Protein AF-A0A146MF53-F1 (afdb_monomer_lite)

pLDDT: mean 75.02, std 14.09, range [34.56, 93.81]

InterPro domains:
  IPR012541 DBP10, C-terminal [PF08147] (73-133)
  IPR012541 DBP10, C-terminal [SM01123] (73-133)

Organism: Lygus hesperus (NCBI:txid30085)

Foldseek 3Di:
DDDDDVVVVCVVPVDDPDDDPPPPDDPVNVVVPPDPDPDDPPPDDDPDDPCNPVCLVPDPPNPVVVCVVVDDDPQPPDPVSVVVVQFDWDQDPVVRDTDTPPDPPDVQWDQDPVRDTDGVDPPPCVVVVVCVVVVVVVVVVPPDDDDDDDDPPPPPPPPPPDPVVVVVVVVVVVVPPPDDDPVRVVVVVVVVVVVVVVPDDDPPDPPDDDD

Secondary structure (DSSP, 8-state):
-PPPPHHHHHHHHS------------HHHHHHT-------TTT---SS-TTHHHHHHH-TT-HHHHHHHH----TTSSHHHHHHHH--EEEETTTTEEEESS-GGGTTEEE-TTS-EEESS----HHHHHHHHH-GGGTTT-------------------S-HHHHHHHHHHHHHT--S--HHHHHHHHHHHHHHHHHTSPP----PPPP-

Radius of gyration: 42.38 Å; chains: 1; bounding box: 79×132×97 Å

Structure (mmCIF, N/CA/C/O backbone):
data_AF-A0A146MF53-F1
#
_entry.id   AF-A0A146MF53-F1
#
loop_
_atom_site.group_PDB
_atom_site.id
_atom_site.type_symbol
_atom_site.label_atom_id
_atom_site.label_alt_id
_atom_site.label_comp_id
_atom_site.label_asym_id
_atom_site.label_entity_id
_atom_site.label_seq_id
_atom_site.pdbx_PDB_ins_code
_atom_site.Cartn_x
_atom_site.Cartn_y
_atom_site.Cartn_z
_atom_site.occupancy
_atom_site.B_iso_or_equiv
_atom_site.auth_seq_id
_atom_site.auth_comp_id
_atom_site.auth_asym_id
_atom_site.auth_atom_id
_atom_site.pdbx_PDB_model_num
ATOM 1 N N . MET A 1 1 ? 0.300 55.564 27.004 1.00 48.41 1 MET A N 1
ATOM 2 C CA . MET A 1 1 ? 0.836 54.198 26.830 1.00 48.41 1 MET A CA 1
ATOM 3 C C . MET A 1 1 ? 2.317 54.345 26.559 1.00 48.41 1 MET A C 1
ATOM 5 O O . MET A 1 1 ? 2.671 54.800 25.480 1.00 48.41 1 MET A O 1
ATOM 9 N N . GLU A 1 2 ? 3.162 54.091 27.553 1.00 68.50 2 GLU A N 1
ATOM 10 C CA . GLU A 1 2 ? 4.614 54.153 27.366 1.00 68.50 2 GLU A CA 1
ATOM 11 C C . GLU A 1 2 ? 5.085 52.901 26.619 1.00 68.50 2 GLU A C 1
ATOM 13 O O . GLU A 1 2 ? 4.691 51.783 26.953 1.00 68.50 2 GLU A O 1
ATOM 18 N N . LEU A 1 3 ? 5.871 53.100 25.561 1.00 72.56 3 LEU A N 1
ATOM 19 C CA . LEU A 1 3 ? 6.446 52.030 24.751 1.00 72.56 3 LEU A CA 1
ATOM 20 C C . LEU A 1 3 ? 7.696 51.495 25.460 1.00 72.56 3 LEU A C 1
ATOM 22 O O . LEU A 1 3 ? 8.566 52.268 25.858 1.00 72.56 3 LEU A O 1
ATOM 26 N N . SER A 1 4 ? 7.785 50.175 25.617 1.00 78.50 4 SER A N 1
ATOM 27 C CA . SER A 1 4 ? 8.943 49.503 26.215 1.00 78.50 4 SER A CA 1
ATOM 28 C C . SER A 1 4 ? 10.225 49.795 25.432 1.00 78.50 4 SER A C 1
ATOM 30 O O . SER A 1 4 ? 10.221 49.768 24.198 1.00 78.50 4 SER A O 1
ATOM 32 N N . LYS A 1 5 ? 11.328 50.034 26.148 1.00 85.81 5 LYS A N 1
ATOM 33 C CA . LYS A 1 5 ? 12.638 50.317 25.552 1.00 85.81 5 LYS A CA 1
ATOM 34 C C . LYS A 1 5 ? 13.155 49.089 24.786 1.00 85.81 5 LYS A C 1
ATOM 36 O O . LYS A 1 5 ? 12.881 47.956 25.186 1.00 85.81 5 LYS A O 1
ATOM 41 N N . PRO A 1 6 ? 13.931 49.275 23.703 1.00 77.75 6 PRO A N 1
ATOM 42 C CA . PRO A 1 6 ? 14.424 48.164 22.882 1.00 77.75 6 PRO A CA 1
ATOM 43 C C . PRO A 1 6 ? 15.322 47.188 23.661 1.00 77.75 6 PRO A C 1
ATOM 45 O O . PRO A 1 6 ? 15.360 45.998 23.356 1.00 77.75 6 PRO A O 1
ATOM 48 N N . GLU A 1 7 ? 16.000 47.673 24.699 1.00 81.06 7 GLU A N 1
ATOM 49 C CA . GLU A 1 7 ? 16.854 46.869 25.579 1.00 81.06 7 GLU A CA 1
ATOM 50 C C . GLU A 1 7 ? 16.038 45.898 26.448 1.00 81.06 7 GLU A C 1
ATOM 52 O O . GLU A 1 7 ? 16.409 44.729 26.594 1.00 81.06 7 GLU A O 1
ATOM 57 N N . ASP A 1 8 ? 14.872 46.337 26.933 1.00 80.12 8 ASP A N 1
ATOM 58 C CA . ASP A 1 8 ? 13.951 45.504 27.716 1.00 80.12 8 ASP A CA 1
ATOM 59 C C . ASP A 1 8 ? 13.359 44.379 26.853 1.00 80.12 8 ASP A C 1
ATOM 61 O O . ASP A 1 8 ? 13.213 43.232 27.291 1.00 80.12 8 ASP A O 1
ATOM 65 N N . ILE A 1 9 ? 13.081 44.676 25.581 1.00 79.50 9 ILE A N 1
ATOM 66 C CA . ILE A 1 9 ? 12.604 43.692 24.602 1.00 79.50 9 ILE A CA 1
ATOM 67 C C . ILE A 1 9 ? 13.705 42.657 24.309 1.00 79.50 9 ILE A C 1
ATOM 69 O O . ILE A 1 9 ? 13.443 41.456 24.279 1.00 79.50 9 ILE A O 1
ATOM 73 N N . GLY A 1 10 ? 14.961 43.084 24.149 1.00 80.31 10 GLY A N 1
ATOM 74 C CA . GLY A 1 10 ? 16.081 42.164 23.914 1.00 80.31 10 GLY A CA 1
ATOM 75 C C . GLY A 1 10 ? 16.330 41.205 25.084 1.00 80.31 10 GLY A C 1
ATOM 76 O O . GLY A 1 10 ? 16.552 40.009 24.880 1.00 80.31 10 GLY A O 1
ATOM 77 N N . SER A 1 11 ? 16.236 41.711 26.317 1.00 82.12 11 SER A N 1
ATOM 78 C CA . SER A 1 11 ? 16.419 40.914 27.535 1.00 82.12 11 SER A CA 1
ATOM 79 C C . SER A 1 11 ? 15.313 39.869 27.717 1.00 82.12 11 SER A C 1
ATOM 81 O O . SER A 1 11 ? 15.604 38.691 27.955 1.00 82.12 11 SER A O 1
ATOM 83 N N . THR A 1 12 ? 14.049 40.261 27.523 1.00 81.12 12 THR A N 1
ATOM 84 C CA . THR A 1 12 ? 12.881 39.386 27.735 1.00 81.12 12 THR A CA 1
ATOM 85 C C . THR A 1 12 ? 12.857 38.160 26.819 1.00 81.12 12 THR A C 1
ATOM 87 O O . THR A 1 12 ? 12.489 37.075 27.270 1.00 81.12 12 THR A O 1
ATOM 90 N N . PHE A 1 13 ? 13.312 38.281 25.569 1.00 78.00 13 PHE A N 1
ATOM 91 C CA . PHE A 1 13 ? 13.313 37.172 24.602 1.00 78.00 13 PHE A CA 1
ATOM 92 C C . PHE A 1 13 ? 14.655 36.429 24.470 1.00 78.00 13 PHE A C 1
ATOM 94 O O . PHE A 1 13 ? 14.752 35.470 23.704 1.00 78.00 13 PHE A O 1
ATOM 101 N N . SER A 1 14 ? 15.683 36.808 25.236 1.00 81.69 14 SER A N 1
ATOM 102 C CA . SER A 1 14 ? 17.019 36.188 25.175 1.00 81.69 14 SER A CA 1
ATOM 103 C C . SER A 1 14 ? 17.037 34.709 25.595 1.00 81.69 14 SER A C 1
ATOM 105 O O . SER A 1 14 ? 17.836 33.913 25.095 1.00 81.69 14 SER A O 1
ATOM 107 N N . LYS A 1 15 ? 16.135 34.306 26.498 1.00 79.06 15 LYS A N 1
ATOM 108 C CA . LYS A 1 15 ? 16.090 32.954 27.063 1.00 79.06 15 LYS A CA 1
ATOM 109 C C . LYS A 1 15 ? 14.934 32.154 26.476 1.00 79.06 15 LYS A C 1
ATOM 111 O O . LYS A 1 15 ? 13.826 32.140 27.007 1.00 79.06 15 LYS A O 1
ATOM 116 N N . VAL A 1 16 ? 15.215 31.401 25.417 1.00 75.25 16 VAL A N 1
ATOM 117 C CA . VAL A 1 16 ? 14.263 30.425 24.869 1.00 75.25 16 VAL A CA 1
ATOM 118 C C . VAL A 1 16 ? 14.177 29.229 25.821 1.00 75.25 16 VAL A C 1
ATOM 120 O O . VAL A 1 16 ? 14.975 28.292 25.762 1.00 75.25 16 VAL A O 1
ATOM 123 N N . VAL A 1 17 ? 13.199 29.255 26.729 1.00 75.25 17 VAL A N 1
ATOM 124 C CA . VAL A 1 17 ? 12.866 28.111 27.585 1.00 75.25 17 VAL A CA 1
ATOM 125 C C . VAL A 1 17 ? 12.155 27.072 26.724 1.00 75.25 17 VAL A C 1
ATOM 127 O O . VAL A 1 17 ? 10.929 27.012 26.656 1.00 75.25 17 VAL A O 1
ATOM 130 N N . MET A 1 18 ? 12.927 26.239 26.027 1.00 72.12 18 MET A N 1
ATOM 131 C CA . MET A 1 18 ? 12.364 25.038 25.424 1.00 72.12 18 MET A CA 1
ATOM 132 C C . MET A 1 18 ? 11.815 24.164 26.552 1.00 72.12 18 MET A C 1
ATOM 134 O O . MET A 1 18 ? 12.566 23.713 27.421 1.00 72.12 18 MET A O 1
ATOM 138 N N . GLY A 1 19 ? 10.502 23.930 26.547 1.00 74.50 19 GLY A N 1
ATOM 139 C CA . GLY A 1 19 ? 9.869 23.005 27.479 1.00 74.50 19 GLY A CA 1
ATOM 140 C C . GLY A 1 19 ? 10.598 21.661 27.467 1.00 74.50 19 GLY A C 1
ATOM 141 O O . GLY A 1 19 ? 10.972 21.152 26.405 1.00 74.50 19 GLY A O 1
ATOM 142 N N . LYS A 1 20 ? 10.835 21.095 28.656 1.00 76.69 20 LYS A N 1
ATOM 143 C CA . LYS A 1 20 ? 11.506 19.801 28.836 1.00 76.69 20 LYS A CA 1
ATOM 144 C C . LYS A 1 20 ? 10.930 18.788 27.843 1.00 76.69 20 LYS A C 1
ATOM 146 O O . LYS A 1 20 ? 9.726 18.531 27.850 1.00 76.69 20 LYS A O 1
ATOM 151 N N . ARG A 1 21 ? 11.780 18.230 26.970 1.00 68.94 21 ARG A N 1
ATOM 152 C CA . ARG A 1 21 ? 11.362 17.244 25.960 1.00 68.94 21 ARG A CA 1
ATOM 153 C C . ARG A 1 21 ? 10.614 16.115 26.669 1.00 68.94 21 ARG A C 1
ATOM 155 O O . ARG A 1 21 ? 11.191 15.442 27.526 1.00 68.94 21 ARG A O 1
ATOM 162 N N . ARG A 1 22 ? 9.332 15.924 26.339 1.00 70.50 22 ARG A N 1
ATOM 163 C CA . ARG A 1 22 ? 8.548 14.795 26.854 1.00 70.50 22 ARG A CA 1
ATOM 164 C C . ARG A 1 22 ? 9.262 13.512 26.436 1.00 70.50 22 ARG A C 1
ATOM 166 O O . ARG A 1 22 ? 9.528 13.319 25.250 1.00 70.50 22 ARG A O 1
ATOM 173 N N . LYS A 1 23 ? 9.609 12.664 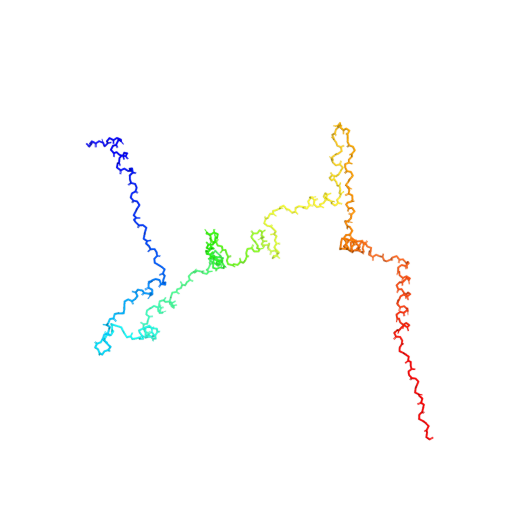27.407 1.00 73.56 23 LYS A N 1
ATOM 174 C CA . LYS A 1 23 ? 10.125 11.323 27.123 1.00 73.56 23 LYS A CA 1
ATOM 175 C C . LYS A 1 23 ? 9.020 10.577 26.377 1.00 73.56 23 LYS A C 1
ATOM 177 O O . LYS A 1 23 ? 7.934 10.388 26.916 1.00 73.56 23 LYS A O 1
ATOM 182 N N . THR A 1 24 ? 9.271 10.221 25.124 1.00 66.75 24 THR A N 1
ATOM 183 C CA . THR A 1 24 ? 8.399 9.320 24.373 1.00 66.75 24 THR A CA 1
ATOM 184 C C . THR A 1 24 ? 8.656 7.924 24.913 1.00 66.75 24 THR A C 1
ATOM 186 O O . THR A 1 24 ? 9.642 7.297 24.531 1.00 66.75 24 THR A O 1
ATOM 189 N N . PHE A 1 25 ? 7.831 7.478 25.855 1.00 64.62 25 PHE A N 1
ATOM 190 C CA . PHE A 1 25 ? 7.900 6.104 26.330 1.00 64.62 25 PHE A CA 1
ATOM 191 C C . PHE A 1 25 ? 7.596 5.162 25.165 1.00 64.62 25 PHE A C 1
ATOM 193 O O . PHE A 1 25 ? 6.648 5.379 24.403 1.00 64.62 25 PHE A O 1
ATOM 200 N N . THR 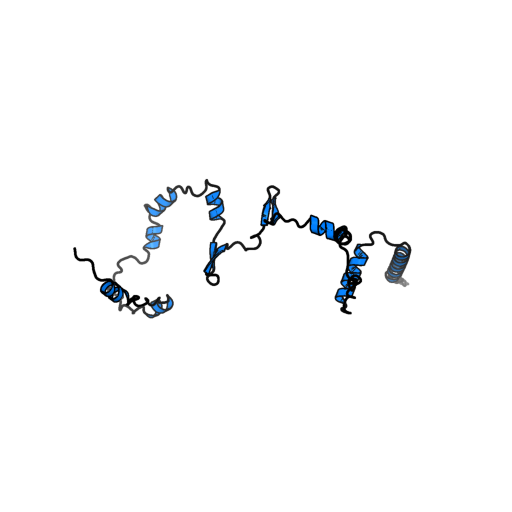A 1 26 ? 8.417 4.132 25.004 1.00 67.50 26 THR A N 1
ATOM 201 C CA . THR A 1 26 ? 8.109 3.049 24.071 1.00 67.50 26 THR A CA 1
ATOM 202 C C . THR A 1 26 ? 6.947 2.216 24.633 1.00 67.50 26 THR A C 1
ATOM 204 O O . THR A 1 26 ? 6.786 2.111 25.848 1.00 67.50 26 THR A O 1
ATOM 207 N N . LEU A 1 27 ? 6.103 1.628 23.774 1.00 63.53 27 LEU A N 1
ATOM 208 C CA . LEU A 1 27 ? 4.977 0.769 24.203 1.00 63.53 27 LEU A CA 1
ATOM 209 C C . LEU A 1 27 ? 5.433 -0.368 25.141 1.00 63.53 27 LEU A C 1
ATOM 211 O O . LEU A 1 27 ? 4.701 -0.762 26.044 1.00 63.53 27 LEU A O 1
ATOM 215 N N . SER A 1 28 ? 6.666 -0.836 24.953 1.00 64.56 28 SER A N 1
ATOM 216 C CA . SER A 1 28 ? 7.381 -1.782 25.813 1.00 64.56 28 SER A CA 1
ATOM 217 C C . SER A 1 28 ? 7.596 -1.258 27.240 1.00 64.56 28 SER A C 1
ATOM 219 O O . SER A 1 28 ? 7.273 -1.953 28.197 1.00 64.56 28 SER A O 1
ATOM 221 N N . GLU A 1 29 ? 8.032 -0.008 27.409 1.00 66.81 29 GLU A N 1
ATOM 222 C CA . GLU A 1 29 ? 8.252 0.599 28.734 1.00 66.81 29 GLU A CA 1
ATOM 223 C C . GLU A 1 29 ? 6.945 0.856 29.507 1.00 66.81 29 GLU A C 1
ATOM 225 O O . GLU A 1 29 ? 6.946 0.870 30.739 1.00 66.81 29 GLU A O 1
ATOM 230 N N . LEU A 1 30 ? 5.814 1.058 28.812 1.00 62.91 30 LEU A N 1
ATOM 231 C CA . LEU A 1 30 ? 4.497 1.128 29.464 1.00 62.91 30 LEU A CA 1
ATOM 232 C C . LEU A 1 30 ? 4.017 -0.245 29.939 1.00 62.91 30 LEU A C 1
ATOM 234 O O . LEU A 1 30 ? 3.344 -0.330 30.965 1.00 62.91 30 LEU A O 1
ATOM 238 N N . ALA A 1 31 ? 4.337 -1.310 29.200 1.00 62.72 31 ALA A N 1
ATOM 239 C CA . ALA A 1 31 ? 3.929 -2.663 29.558 1.00 62.72 31 ALA A CA 1
ATOM 240 C C . ALA A 1 31 ? 4.604 -3.132 30.857 1.00 62.72 31 ALA A C 1
ATOM 242 O O . ALA A 1 31 ? 3.949 -3.745 31.697 1.00 62.72 31 ALA A O 1
ATOM 243 N N . GLU A 1 32 ? 5.873 -2.769 31.057 1.00 65.06 32 GLU A N 1
ATOM 244 C CA . GLU A 1 32 ? 6.650 -3.103 32.260 1.00 65.06 32 GLU A CA 1
ATOM 245 C C . GLU A 1 32 ? 6.199 -2.327 33.510 1.00 65.06 32 GLU A C 1
ATOM 247 O O . GLU A 1 32 ? 6.378 -2.792 34.633 1.00 65.06 32 GLU A O 1
ATOM 252 N N . LYS A 1 33 ? 5.557 -1.164 33.333 1.00 62.09 33 LYS A N 1
ATOM 253 C CA . LYS A 1 33 ? 5.036 -0.318 34.423 1.00 62.09 33 LYS A CA 1
ATOM 254 C C . LYS A 1 33 ? 3.563 -0.543 34.746 1.00 62.09 33 LYS A C 1
ATOM 256 O O . LYS A 1 33 ? 2.960 0.284 35.434 1.00 62.09 33 LYS A O 1
ATOM 261 N N . LYS A 1 34 ? 2.961 -1.642 34.291 1.00 63.12 34 LYS A N 1
ATOM 262 C CA . LYS A 1 34 ? 1.636 -2.030 34.780 1.00 63.12 34 LYS A CA 1
ATOM 263 C C . LYS A 1 34 ? 1.775 -2.453 36.237 1.00 63.12 34 LYS A C 1
ATOM 265 O O . LYS A 1 34 ? 2.096 -3.600 36.538 1.00 63.12 34 LYS A O 1
ATOM 270 N N . GLN A 1 35 ? 1.570 -1.499 37.144 1.00 64.81 35 GLN A N 1
ATOM 271 C CA . GLN A 1 35 ? 1.390 -1.809 38.551 1.00 64.81 35 GLN A CA 1
ATOM 272 C C . GLN A 1 35 ? 0.278 -2.848 38.646 1.00 64.81 35 GLN A C 1
ATOM 274 O O . GLN A 1 35 ? -0.803 -2.664 38.083 1.00 64.81 35 GLN A O 1
ATOM 279 N N . LYS A 1 36 ? 0.580 -3.974 39.293 1.00 67.62 36 LYS A N 1
ATOM 280 C CA . LYS A 1 36 ? -0.421 -4.990 39.589 1.00 67.62 36 LYS A CA 1
ATOM 281 C C . LYS A 1 36 ? -1.384 -4.342 40.571 1.00 67.62 36 LYS A C 1
ATOM 283 O O . LYS A 1 36 ? -1.068 -4.220 41.750 1.00 67.62 36 LYS A O 1
ATOM 288 N N . ILE A 1 37 ? -2.507 -3.854 40.060 1.00 70.44 37 ILE A N 1
ATOM 289 C CA . ILE A 1 37 ? -3.619 -3.431 40.899 1.00 70.44 37 ILE A CA 1
ATOM 290 C C . ILE A 1 37 ? -3.968 -4.666 41.732 1.00 70.44 37 ILE A C 1
ATOM 292 O O . ILE A 1 37 ? -4.214 -5.735 41.167 1.00 70.44 37 ILE A O 1
ATOM 296 N N . LEU A 1 38 ? -3.881 -4.546 43.059 1.00 76.38 38 LEU A N 1
ATOM 297 C CA . LEU A 1 38 ? -4.332 -5.577 43.990 1.00 76.38 38 LEU A CA 1
ATOM 298 C C . LEU A 1 38 ? -5.858 -5.615 43.904 1.00 76.38 38 LEU A C 1
ATOM 300 O O . LEU A 1 38 ? -6.558 -4.940 44.648 1.00 76.38 38 LEU A O 1
ATOM 304 N N . LEU A 1 39 ? -6.347 -6.317 42.888 1.00 81.00 39 LEU A N 1
ATOM 305 C CA . LEU A 1 39 ? -7.758 -6.507 42.622 1.00 81.00 39 LEU A CA 1
ATOM 306 C C . LEU A 1 39 ? -8.225 -7.710 43.437 1.00 81.00 39 LEU A C 1
ATOM 308 O O . LEU A 1 39 ? -7.726 -8.820 43.230 1.00 81.00 39 LEU A O 1
ATOM 312 N N . ASP A 1 40 ? -9.150 -7.487 44.363 1.00 86.50 40 ASP A N 1
ATOM 313 C CA . ASP A 1 40 ? -9.773 -8.571 45.112 1.00 86.50 40 ASP A CA 1
ATOM 314 C C . ASP A 1 40 ? -10.687 -9.375 44.181 1.00 86.50 40 ASP A C 1
ATOM 316 O O . ASP A 1 40 ? -11.690 -8.867 43.694 1.00 86.50 40 ASP A O 1
ATOM 320 N N . LYS A 1 41 ? -10.333 -10.628 43.895 1.00 83.12 41 LYS A N 1
ATOM 321 C CA . LYS A 1 41 ? -11.080 -11.458 42.942 1.00 83.12 41 LYS A CA 1
ATOM 322 C C . LYS A 1 41 ? -12.454 -11.877 43.459 1.00 83.12 41 LYS A C 1
ATOM 324 O O . LYS A 1 41 ? -13.294 -12.229 42.640 1.00 83.12 41 LYS A O 1
ATOM 329 N N . GLU A 1 42 ? -12.665 -11.876 44.772 1.00 87.50 42 GLU A N 1
ATOM 330 C CA . GLU A 1 42 ? -13.902 -12.387 45.371 1.00 87.50 42 GLU A CA 1
ATOM 331 C C . GLU A 1 42 ? -14.997 -11.316 45.435 1.00 87.50 42 GLU A C 1
ATOM 333 O O . GLU A 1 42 ? -16.170 -11.627 45.248 1.00 87.50 42 GLU A O 1
ATOM 338 N N . HIS A 1 43 ? -14.615 -10.049 45.617 1.00 88.81 43 HIS A N 1
ATOM 339 C CA . HIS A 1 43 ? -15.558 -8.937 45.795 1.00 88.81 43 HIS A CA 1
ATOM 340 C C . HIS A 1 43 ? -15.514 -7.896 44.669 1.00 88.81 43 HIS A C 1
ATOM 342 O O . HIS A 1 43 ? -16.290 -6.938 44.680 1.00 88.81 43 HIS A O 1
ATOM 348 N N . PHE A 1 44 ? -14.618 -8.041 43.689 1.00 89.75 44 PHE A N 1
ATOM 349 C CA . PHE A 1 44 ? -14.556 -7.114 42.566 1.00 89.75 44 PHE A CA 1
ATOM 350 C C . PHE A 1 44 ? -15.644 -7.409 41.534 1.00 89.75 44 PHE A C 1
ATOM 352 O O . PHE A 1 44 ? -15.613 -8.421 40.834 1.00 89.75 44 PHE A O 1
ATOM 359 N N . ILE A 1 45 ? -16.560 -6.457 41.384 1.00 88.88 45 ILE A N 1
ATOM 360 C CA . ILE A 1 45 ? -17.543 -6.442 40.305 1.00 88.88 45 ILE A CA 1
ATOM 361 C C . ILE A 1 45 ? -17.026 -5.488 39.219 1.00 88.88 45 ILE A C 1
ATOM 363 O O . ILE A 1 45 ? -16.856 -4.295 39.493 1.00 88.88 45 ILE A O 1
ATOM 367 N N . PRO A 1 46 ? -16.745 -5.971 37.996 1.00 91.00 46 PRO A N 1
ATOM 368 C CA . PRO A 1 46 ? -16.300 -5.104 36.917 1.00 91.00 46 PRO A CA 1
ATOM 369 C C . PRO A 1 46 ? -17.427 -4.158 36.488 1.00 91.00 46 PRO A C 1
ATOM 371 O O . PRO A 1 46 ? -18.596 -4.531 36.454 1.00 91.00 46 PRO A O 1
ATOM 374 N N . TYR A 1 47 ? -17.061 -2.933 36.106 1.00 93.00 47 TYR A N 1
ATOM 375 C CA . TYR A 1 47 ? -18.003 -1.929 35.589 1.00 93.00 47 TYR A CA 1
ATOM 376 C C . TYR A 1 47 ? -18.726 -2.383 34.309 1.00 93.00 47 TYR A C 1
ATOM 378 O O . TYR A 1 47 ? -19.815 -1.913 33.994 1.00 93.00 47 TYR A O 1
ATOM 386 N N . GLN A 1 48 ? -18.100 -3.287 33.561 1.00 93.50 48 GLN A N 1
ATOM 387 C CA . GLN A 1 48 ? -18.584 -3.791 32.289 1.00 93.50 48 GLN A CA 1
ATOM 388 C C . GLN A 1 48 ? -18.483 -5.319 32.261 1.00 93.50 48 GLN A C 1
ATOM 390 O O . GLN A 1 48 ? -17.532 -5.868 32.831 1.00 93.50 48 GLN A O 1
ATOM 395 N N . PRO A 1 49 ? -19.425 -6.015 31.599 1.00 91.38 49 PRO A N 1
ATOM 396 C CA . PRO A 1 49 ? -19.314 -7.451 31.406 1.00 91.38 49 PRO A CA 1
ATOM 397 C C . PRO A 1 49 ? -18.040 -7.817 30.638 1.00 91.38 49 PRO A C 1
ATOM 399 O O . PRO A 1 49 ? -17.467 -7.015 29.901 1.00 91.38 49 PRO A O 1
ATOM 402 N N . ALA A 1 50 ? -17.580 -9.057 30.796 1.00 90.38 50 ALA A N 1
ATOM 403 C CA . ALA A 1 50 ? -16.387 -9.523 30.090 1.00 90.38 50 ALA A CA 1
ATOM 404 C C . ALA A 1 50 ? -16.560 -9.499 28.559 1.00 90.38 50 ALA A C 1
ATOM 406 O O . ALA A 1 50 ? -15.571 -9.379 27.839 1.00 90.38 50 ALA A O 1
ATOM 407 N N . ASP A 1 51 ? -17.805 -9.588 28.080 1.00 92.94 51 ASP A N 1
ATOM 408 C CA . ASP A 1 51 ? -18.138 -9.817 26.674 1.00 92.94 51 ASP A CA 1
ATOM 409 C C . ASP A 1 51 ? -18.902 -8.652 26.011 1.00 92.94 51 ASP A C 1
ATOM 411 O O . ASP A 1 51 ? -19.598 -8.826 25.016 1.00 92.94 51 ASP A O 1
ATOM 415 N N . VAL A 1 52 ? -18.742 -7.427 26.533 1.00 92.69 52 VAL A N 1
ATOM 416 C CA . VAL A 1 52 ? -19.455 -6.219 26.051 1.00 92.69 52 VAL A CA 1
ATOM 417 C C . VAL A 1 52 ? -19.378 -6.062 24.535 1.00 92.69 52 VAL A C 1
ATOM 419 O O . VAL A 1 52 ? -20.366 -5.759 23.881 1.00 92.69 52 VAL A O 1
ATOM 422 N N . HIS A 1 53 ? -18.195 -6.274 23.959 1.00 91.12 53 HIS A N 1
ATOM 423 C CA . HIS A 1 53 ? -17.971 -6.052 22.533 1.00 91.12 53 HIS A CA 1
ATOM 424 C C . HIS A 1 53 ? -18.696 -7.064 21.643 1.00 91.12 53 HIS A C 1
ATOM 426 O O . HIS A 1 53 ? -19.071 -6.727 20.517 1.00 91.12 53 HIS A O 1
ATOM 432 N N . THR A 1 54 ? -18.878 -8.305 22.102 1.00 91.94 54 THR A N 1
ATOM 433 C CA . THR A 1 54 ? -19.638 -9.284 21.320 1.00 91.94 54 THR A CA 1
ATOM 434 C C . THR A 1 54 ? -21.131 -9.031 21.460 1.00 91.94 54 THR A C 1
ATOM 436 O O . THR A 1 54 ? -21.829 -9.091 20.451 1.00 91.94 54 THR A O 1
ATOM 439 N N . GLU A 1 55 ? -21.607 -8.652 22.649 1.00 91.00 55 GLU A N 1
ATOM 440 C CA . GLU A 1 55 ? -23.001 -8.270 22.889 1.00 91.00 55 GLU A CA 1
ATOM 441 C C . GLU A 1 55 ? -23.394 -7.039 22.064 1.00 91.00 55 GLU A C 1
ATOM 443 O O . GLU A 1 55 ? -24.369 -7.092 21.315 1.00 91.00 55 GLU A O 1
ATOM 448 N N . GLU A 1 56 ? -22.589 -5.971 22.094 1.00 90.62 56 GLU A N 1
ATOM 449 C CA . GLU A 1 56 ? -22.765 -4.787 21.238 1.00 90.62 56 GLU A CA 1
ATOM 450 C C . GLU A 1 56 ? -22.764 -5.178 19.752 1.00 90.62 56 GLU A C 1
ATOM 452 O O . GLU A 1 56 ? -23.548 -4.667 18.948 1.00 90.62 56 GLU A O 1
ATOM 457 N N . GLY A 1 57 ? -21.908 -6.127 19.367 1.00 88.44 57 GLY A N 1
ATOM 458 C CA . GLY A 1 57 ? -21.860 -6.674 18.019 1.00 88.44 57 GLY A CA 1
ATOM 459 C C . GLY A 1 57 ? -23.107 -7.476 17.634 1.00 88.44 57 GLY A C 1
ATOM 460 O O . GLY A 1 57 ? -23.510 -7.436 16.476 1.00 88.44 57 GLY A O 1
ATOM 461 N N . LEU A 1 58 ? -23.734 -8.205 18.550 1.00 89.25 58 LEU A N 1
ATOM 462 C CA . LEU A 1 58 ? -24.895 -9.060 18.272 1.00 89.25 58 LEU A CA 1
ATOM 463 C C . LEU A 1 58 ? -26.238 -8.368 18.542 1.00 89.25 58 LEU A C 1
ATOM 465 O O . LEU A 1 58 ? -27.286 -8.913 18.198 1.00 89.25 58 LEU A O 1
ATOM 469 N N . GLN A 1 59 ? -26.217 -7.165 19.112 1.00 90.75 59 GLN A N 1
ATOM 470 C CA . GLN A 1 59 ? -27.405 -6.381 19.410 1.00 90.75 59 GLN A CA 1
ATOM 471 C C . GLN A 1 59 ? -28.237 -6.099 18.148 1.00 90.75 59 GLN A C 1
ATOM 473 O O . GLN A 1 59 ? -27.735 -5.591 17.144 1.00 90.75 59 GLN A O 1
ATOM 478 N N . VAL A 1 60 ? -29.539 -6.394 18.232 1.00 86.50 60 VAL A N 1
ATOM 479 C CA . VAL A 1 60 ? -30.509 -6.219 17.134 1.00 86.50 60 VAL A CA 1
ATOM 480 C C . VAL A 1 60 ? -30.694 -4.742 16.762 1.00 86.50 60 VAL A C 1
ATOM 482 O O . VAL A 1 60 ? -30.847 -4.430 15.589 1.00 86.50 60 VAL A O 1
ATOM 485 N N . HIS A 1 61 ? -30.612 -3.834 17.740 1.00 87.06 61 HIS A N 1
ATOM 486 C CA . HIS A 1 61 ? -30.748 -2.381 17.565 1.00 87.06 61 HIS A CA 1
ATOM 487 C C . HIS A 1 61 ? -29.402 -1.661 17.701 1.00 87.06 61 HIS A C 1
ATOM 489 O O . HIS A 1 61 ? -29.226 -0.788 18.552 1.00 87.06 61 HIS A O 1
ATOM 495 N N . ASN A 1 62 ? -28.412 -2.069 16.907 1.00 91.50 62 ASN A N 1
ATOM 496 C CA . ASN A 1 62 ? -27.117 -1.399 16.891 1.00 91.50 62 ASN A CA 1
ATOM 497 C C . ASN A 1 62 ? -27.124 -0.258 15.862 1.00 91.50 62 ASN A C 1
ATOM 499 O O . ASN A 1 62 ? -26.894 -0.480 14.669 1.00 91.50 62 ASN A O 1
ATOM 503 N N . PHE A 1 63 ? -27.309 0.975 16.346 1.00 90.38 63 PHE A N 1
ATOM 504 C CA . PHE A 1 63 ? -27.280 2.189 15.522 1.00 90.38 63 PHE A CA 1
ATOM 505 C C . PHE A 1 63 ? -26.018 2.289 14.661 1.00 90.38 63 PHE A C 1
ATOM 507 O O . PHE A 1 63 ? -26.088 2.706 13.512 1.00 90.38 63 PHE A O 1
ATOM 514 N N . GLN A 1 64 ? -24.855 1.884 15.172 1.00 88.50 64 GLN A N 1
ATOM 515 C CA . GLN A 1 64 ? -23.604 1.978 14.425 1.00 88.50 64 GLN A CA 1
ATOM 516 C C . GLN A 1 64 ? -23.603 1.052 13.202 1.00 88.50 64 GLN A C 1
ATOM 518 O O . GLN A 1 64 ? -23.092 1.427 12.143 1.00 88.50 64 GLN A O 1
ATOM 523 N N . LYS A 1 65 ? -24.214 -0.135 13.315 1.00 87.56 65 LYS A N 1
ATOM 524 C CA . LYS A 1 65 ? -24.412 -1.047 12.181 1.00 87.56 65 LYS A CA 1
ATOM 525 C C . LYS A 1 65 ? -25.456 -0.513 11.211 1.00 87.56 65 LYS A C 1
ATOM 527 O O . LYS A 1 65 ? -25.180 -0.460 10.018 1.00 87.56 65 LYS A O 1
ATOM 532 N N . GLU A 1 66 ? -26.611 -0.087 11.715 1.00 90.75 66 GLU A N 1
ATOM 533 C CA . GLU A 1 66 ? -27.690 0.477 10.895 1.00 90.75 66 GLU A CA 1
ATOM 534 C C . GLU A 1 66 ? -27.222 1.717 10.123 1.00 90.75 66 GLU A C 1
ATOM 536 O O . GLU A 1 66 ? -27.431 1.804 8.919 1.00 90.75 66 GLU A O 1
ATOM 541 N N . ALA A 1 67 ? -26.494 2.625 10.774 1.00 91.25 67 ALA A N 1
ATOM 542 C CA . ALA A 1 67 ? -25.908 3.807 10.153 1.00 91.25 67 ALA A CA 1
ATOM 543 C C . ALA A 1 67 ? -24.820 3.455 9.130 1.00 91.25 67 ALA A C 1
ATOM 545 O O . ALA A 1 67 ? -24.715 4.120 8.106 1.00 91.25 67 ALA A O 1
ATOM 546 N N . SER A 1 68 ? -24.028 2.404 9.367 1.00 86.75 68 SER A N 1
ATOM 547 C CA . SER A 1 68 ? -23.036 1.939 8.386 1.00 86.75 68 SER A CA 1
ATOM 548 C C . SER A 1 68 ? -23.692 1.316 7.151 1.00 86.75 68 SER A C 1
ATOM 550 O O . SER A 1 68 ? -23.171 1.458 6.051 1.00 86.75 68 SER A O 1
ATOM 552 N N . VAL A 1 69 ? -24.830 0.635 7.323 1.00 86.44 69 VAL A N 1
ATOM 553 C CA . VAL A 1 69 ? -25.608 0.041 6.224 1.00 86.44 69 VAL A CA 1
ATOM 554 C C . VAL A 1 69 ? -26.395 1.107 5.458 1.00 86.44 69 VAL A C 1
ATOM 556 O O . VAL A 1 69 ? -26.456 1.059 4.234 1.00 86.44 69 VAL A O 1
ATOM 559 N N . ALA A 1 70 ? -26.986 2.073 6.163 1.00 89.81 70 ALA A N 1
ATOM 560 C CA . ALA A 1 70 ? -27.711 3.194 5.568 1.00 89.81 70 ALA A CA 1
ATOM 561 C C . ALA A 1 70 ? -26.773 4.261 4.977 1.00 89.81 70 ALA A C 1
ATOM 563 O O . ALA A 1 70 ? -27.185 5.057 4.134 1.00 89.81 70 ALA A O 1
ATOM 564 N N . GLY A 1 71 ? -25.517 4.294 5.423 1.00 87.12 71 GLY A N 1
ATOM 565 C CA . GLY A 1 71 ? -24.493 5.192 4.920 1.00 87.12 71 GLY A CA 1
ATOM 566 C C . GLY A 1 71 ? -24.202 4.917 3.449 1.00 87.12 71 GLY A C 1
ATOM 567 O O . GLY A 1 71 ? -23.696 3.859 3.085 1.00 87.12 71 GLY A O 1
ATOM 568 N N . PHE A 1 72 ? -24.495 5.893 2.596 1.00 79.50 72 PHE A N 1
ATOM 569 C CA . PHE A 1 72 ? -24.135 5.851 1.186 1.00 79.50 72 PHE A CA 1
ATOM 570 C C . PHE A 1 72 ? -22.752 6.481 0.989 1.00 79.50 72 PHE A C 1
ATOM 572 O O . PHE A 1 72 ? -22.570 7.682 1.199 1.00 79.50 72 PHE A O 1
ATOM 579 N N . ASP A 1 73 ? -21.765 5.671 0.607 1.00 75.38 73 ASP A N 1
ATOM 580 C CA . ASP A 1 73 ? -20.409 6.149 0.342 1.00 75.38 73 ASP A CA 1
ATOM 581 C C . ASP A 1 73 ? -20.283 6.674 -1.102 1.00 75.38 73 ASP A C 1
ATOM 583 O O . ASP A 1 73 ? -20.236 5.912 -2.066 1.00 75.38 73 ASP A O 1
ATOM 587 N N . LEU A 1 74 ? -20.202 8.001 -1.245 1.00 72.69 74 LEU A N 1
ATOM 588 C CA . LEU A 1 74 ? -20.027 8.720 -2.517 1.00 72.69 74 LEU A CA 1
ATOM 589 C C . LEU A 1 74 ? -18.591 8.656 -3.080 1.00 72.69 74 LEU A C 1
ATOM 591 O O . LEU A 1 74 ? -18.288 9.284 -4.097 1.00 72.69 74 LEU A O 1
ATOM 595 N N . THR A 1 75 ? -17.667 7.929 -2.448 1.00 66.00 75 THR A N 1
ATOM 596 C CA . THR A 1 75 ? -16.241 7.922 -2.826 1.00 66.00 75 THR A CA 1
ATOM 597 C C . THR A 1 75 ? -15.898 7.090 -4.080 1.00 66.00 75 THR A C 1
ATOM 599 O O . THR A 1 75 ? -14.739 6.741 -4.303 1.00 66.00 75 THR A O 1
ATOM 602 N N . GLY A 1 76 ? -16.863 6.812 -4.962 1.00 64.81 76 GLY A N 1
ATOM 603 C CA . GLY A 1 76 ? -16.674 6.005 -6.180 1.00 64.81 76 GLY A CA 1
ATOM 604 C C . GLY A 1 76 ? -16.900 6.723 -7.515 1.00 64.81 76 GLY A C 1
ATOM 605 O O . GLY A 1 76 ? -16.308 6.323 -8.517 1.00 64.81 76 GLY A O 1
ATOM 606 N N . ASP A 1 77 ? -17.693 7.797 -7.543 1.00 72.06 77 ASP A N 1
ATOM 607 C CA . ASP A 1 77 ? -18.246 8.329 -8.804 1.00 72.06 77 ASP A CA 1
ATOM 608 C C . ASP A 1 77 ? -17.315 9.276 -9.564 1.00 72.06 77 ASP A C 1
ATOM 610 O O . ASP A 1 77 ? -17.566 9.628 -10.716 1.00 72.06 77 ASP A O 1
ATOM 614 N N . THR A 1 78 ? -16.195 9.672 -8.959 1.00 76.56 78 THR A N 1
ATOM 615 C CA . THR A 1 78 ? -15.207 10.518 -9.633 1.00 76.56 78 THR A CA 1
ATOM 616 C C . THR A 1 78 ? -13.933 9.741 -9.933 1.00 76.56 78 THR A C 1
ATOM 618 O O . THR A 1 78 ? -13.357 9.054 -9.083 1.00 76.56 78 THR A O 1
ATOM 621 N N . GLU A 1 79 ? -13.418 9.903 -11.156 1.00 74.69 79 GLU A N 1
ATOM 622 C CA . GLU A 1 79 ? -12.145 9.295 -11.552 1.00 74.69 79 GLU A CA 1
ATOM 623 C C . GLU A 1 79 ? -10.987 9.670 -10.619 1.00 74.69 79 GLU A C 1
ATOM 625 O O . GLU A 1 79 ? -10.048 8.889 -10.446 1.00 74.69 79 GLU A O 1
ATOM 630 N N . ALA A 1 80 ? -11.040 10.864 -10.025 1.00 73.19 80 ALA A N 1
ATOM 631 C CA . ALA A 1 80 ? -10.047 11.342 -9.075 1.00 73.19 80 ALA A CA 1
ATOM 632 C C . ALA A 1 80 ? -9.986 10.457 -7.820 1.00 73.19 80 ALA A C 1
ATOM 634 O O . ALA A 1 80 ? -8.889 10.079 -7.398 1.00 73.19 80 ALA A O 1
ATOM 635 N N . ILE A 1 81 ? -11.140 10.069 -7.266 1.00 72.56 81 ILE A N 1
ATOM 636 C CA . ILE A 1 81 ? -11.200 9.241 -6.058 1.00 72.56 81 ILE A CA 1
ATOM 637 C C . ILE A 1 81 ? -10.854 7.778 -6.382 1.00 72.56 81 ILE A C 1
ATOM 639 O O . ILE A 1 81 ? -10.072 7.149 -5.670 1.00 72.56 81 ILE A O 1
ATOM 643 N N . MET A 1 82 ? -11.277 7.259 -7.539 1.00 71.81 82 MET A N 1
ATOM 644 C CA . MET A 1 82 ? -10.835 5.932 -7.997 1.00 71.81 82 MET A CA 1
ATOM 645 C C . MET A 1 82 ? -9.314 5.842 -8.202 1.00 71.81 82 MET A C 1
ATOM 647 O O . MET A 1 82 ? -8.700 4.800 -7.945 1.00 71.81 82 MET A O 1
ATOM 651 N N . LYS A 1 83 ? -8.684 6.916 -8.698 1.00 71.56 83 LYS A N 1
ATOM 652 C CA . LYS A 1 83 ? -7.224 6.996 -8.863 1.00 71.56 83 LYS A CA 1
ATOM 653 C C . LYS A 1 83 ? -6.523 7.136 -7.508 1.00 71.56 83 LYS A C 1
ATOM 655 O O . LYS A 1 83 ? -5.487 6.500 -7.317 1.00 71.56 83 LYS A O 1
ATOM 660 N N . SER A 1 84 ? -7.074 7.898 -6.561 1.00 70.75 84 SER A N 1
ATOM 661 C CA . SER A 1 84 ? -6.486 8.059 -5.223 1.00 70.75 84 SER A CA 1
ATOM 662 C C . SER A 1 84 ? -6.565 6.772 -4.392 1.00 70.75 84 SER A C 1
ATOM 664 O O . SER A 1 84 ? -5.564 6.390 -3.787 1.00 70.75 84 SER A O 1
ATOM 666 N N . ALA A 1 85 ? -7.678 6.032 -4.463 1.00 68.50 85 ALA A N 1
ATOM 667 C CA . ALA A 1 85 ? -7.857 4.744 -3.787 1.00 68.50 85 ALA A CA 1
ATOM 668 C C . ALA A 1 85 ? -6.834 3.681 -4.239 1.00 68.50 85 ALA A C 1
ATOM 670 O O . ALA A 1 85 ? -6.385 2.846 -3.449 1.00 68.50 85 ALA A O 1
ATOM 671 N N . LYS A 1 86 ? -6.414 3.726 -5.511 1.00 67.88 86 LYS A N 1
ATOM 672 C CA . LYS A 1 86 ? -5.416 2.802 -6.082 1.00 67.88 86 LYS A CA 1
ATOM 673 C C . LYS A 1 86 ? -3.984 3.125 -5.644 1.00 67.88 86 LYS A C 1
ATOM 675 O O . LYS A 1 86 ? -3.144 2.226 -5.594 1.00 67.88 86 LYS A O 1
ATOM 680 N N . VAL A 1 87 ? -3.680 4.377 -5.298 1.00 71.62 87 VAL A N 1
ATOM 681 C CA . VAL A 1 87 ? -2.319 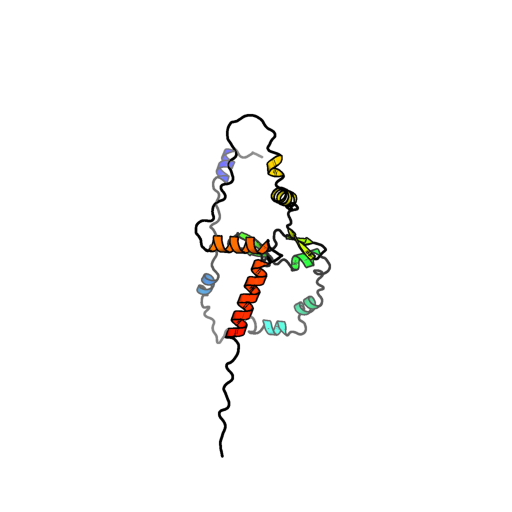4.816 -4.951 1.00 71.62 87 VAL A CA 1
ATOM 682 C C . VAL A 1 87 ? -2.135 4.813 -3.434 1.00 71.62 87 VAL A C 1
ATOM 684 O O . VAL A 1 87 ? -2.107 5.854 -2.779 1.00 71.62 87 VAL A O 1
ATOM 687 N N . LYS A 1 88 ? -1.946 3.621 -2.858 1.00 78.56 88 LYS A N 1
ATOM 688 C CA . LYS A 1 88 ? -1.537 3.488 -1.451 1.00 78.56 88 LYS A CA 1
ATOM 689 C C . LYS A 1 88 ? -0.114 4.031 -1.281 1.00 78.56 88 LYS A C 1
ATOM 691 O O . LYS A 1 88 ? 0.847 3.461 -1.808 1.00 78.56 88 LYS A O 1
ATOM 696 N N . LYS A 1 89 ? 0.022 5.146 -0.559 1.00 85.56 89 LYS A N 1
ATOM 697 C CA . LYS A 1 89 ? 1.311 5.724 -0.151 1.00 85.56 89 LYS A CA 1
ATOM 698 C C . LYS A 1 89 ? 1.618 5.300 1.281 1.00 85.56 89 LYS A C 1
ATOM 700 O O . LYS A 1 89 ? 0.760 5.397 2.150 1.00 85.56 89 LYS A O 1
ATOM 705 N N . VAL A 1 90 ? 2.838 4.838 1.517 1.00 88.25 90 VAL A N 1
ATOM 706 C CA . VAL A 1 90 ? 3.348 4.476 2.842 1.00 88.25 90 VAL A CA 1
ATOM 707 C C . VAL A 1 90 ? 4.512 5.395 3.181 1.00 88.25 90 VAL A C 1
ATOM 709 O O . VAL A 1 90 ? 5.313 5.760 2.321 1.00 88.25 90 VAL A O 1
ATOM 712 N N . TRP A 1 91 ? 4.611 5.786 4.448 1.00 91.88 91 TRP A N 1
ATOM 713 C CA . TRP A 1 91 ? 5.735 6.569 4.939 1.00 91.88 91 TRP A CA 1
ATOM 714 C C . TRP A 1 91 ? 7.009 5.717 4.967 1.00 91.88 91 TRP A C 1
ATOM 716 O O . TRP A 1 91 ? 7.125 4.779 5.759 1.00 91.88 91 TRP A O 1
ATOM 726 N N . ASP A 1 92 ? 7.987 6.042 4.122 1.00 89.94 92 ASP A N 1
ATOM 727 C CA . ASP A 1 92 ? 9.306 5.419 4.189 1.00 89.94 92 ASP A CA 1
ATOM 728 C C . ASP A 1 92 ? 10.077 6.033 5.364 1.00 89.94 92 ASP A C 1
ATOM 730 O O . ASP A 1 92 ? 10.528 7.180 5.307 1.00 89.94 92 ASP A O 1
ATOM 734 N N . LYS A 1 93 ? 10.238 5.259 6.444 1.00 93.50 93 LYS A N 1
ATOM 735 C CA . LYS A 1 93 ? 10.928 5.693 7.670 1.00 93.50 93 LYS A CA 1
ATOM 736 C C . LYS A 1 93 ? 12.381 6.117 7.419 1.00 93.50 93 LYS A C 1
ATOM 738 O O . LYS A 1 93 ? 12.883 6.974 8.142 1.00 93.50 93 LYS A O 1
ATOM 743 N N . LYS A 1 94 ? 13.051 5.546 6.408 1.00 91.56 94 LYS A N 1
ATOM 744 C CA . LYS A 1 94 ? 14.450 5.859 6.069 1.00 91.56 94 LYS A CA 1
ATOM 745 C C . LYS A 1 94 ? 14.541 7.130 5.236 1.00 91.56 94 LYS A C 1
ATOM 747 O O . LYS A 1 94 ? 15.318 8.021 5.561 1.00 91.56 94 LYS A O 1
ATOM 752 N N . LYS A 1 95 ? 13.729 7.225 4.176 1.00 87.56 95 LYS A N 1
ATOM 753 C CA . LYS A 1 95 ? 13.713 8.397 3.281 1.00 87.56 95 LYS A CA 1
ATOM 754 C C . LYS A 1 95 ? 12.901 9.578 3.836 1.00 87.56 95 LYS A C 1
ATOM 756 O O . LYS A 1 95 ? 12.916 10.637 3.216 1.00 87.56 95 LYS A O 1
ATOM 761 N N . LYS A 1 96 ? 12.193 9.395 4.960 1.00 93.38 96 LYS A N 1
ATOM 762 C CA . LYS A 1 96 ? 11.325 10.383 5.631 1.00 93.38 96 LYS A CA 1
ATOM 763 C C . LYS A 1 96 ? 10.363 11.088 4.667 1.00 93.38 96 LYS A C 1
ATOM 765 O O . LYS A 1 96 ? 10.183 12.300 4.722 1.00 93.38 96 LYS A O 1
ATOM 770 N N . LYS A 1 97 ? 9.774 10.322 3.748 1.00 91.06 97 LYS A N 1
ATOM 771 C CA . LYS A 1 97 ? 8.796 10.812 2.770 1.00 91.06 97 LYS A CA 1
ATOM 772 C C . LYS A 1 97 ? 7.788 9.725 2.421 1.00 91.06 97 LYS A C 1
ATOM 774 O O . LYS A 1 97 ? 8.074 8.538 2.570 1.00 91.06 97 LYS A O 1
ATOM 779 N N . MET A 1 98 ? 6.623 10.132 1.924 1.00 87.88 98 MET A N 1
ATOM 780 C CA . MET A 1 98 ? 5.613 9.211 1.398 1.00 87.88 98 MET A CA 1
ATOM 781 C C . MET A 1 98 ? 6.102 8.563 0.096 1.00 87.88 98 MET A C 1
ATOM 783 O O . MET A 1 98 ? 6.436 9.261 -0.862 1.00 87.88 98 MET A O 1
ATOM 787 N N . VAL A 1 99 ? 6.122 7.231 0.053 1.00 85.31 99 VAL A N 1
ATOM 788 C CA . VAL A 1 99 ? 6.505 6.421 -1.111 1.00 85.31 99 VAL A CA 1
ATOM 789 C C . VAL A 1 99 ? 5.328 5.524 -1.500 1.00 85.31 99 VAL A C 1
ATOM 791 O O . VAL A 1 99 ? 4.647 4.969 -0.641 1.00 85.31 99 VAL A O 1
ATOM 794 N N . GLY A 1 100 ? 5.042 5.406 -2.799 1.00 83.75 100 GLY A N 1
ATOM 795 C CA . GLY A 1 100 ? 3.993 4.510 -3.295 1.00 83.75 100 GLY A CA 1
ATOM 796 C C . GLY A 1 100 ? 4.367 3.041 -3.080 1.00 83.75 100 GLY A C 1
ATOM 797 O O . GLY A 1 100 ? 5.487 2.645 -3.389 1.00 83.75 100 GLY A O 1
ATOM 798 N N . VAL A 1 101 ? 3.433 2.233 -2.568 1.00 73.69 101 VAL A N 1
ATOM 799 C CA . VAL A 1 101 ? 3.644 0.792 -2.302 1.00 73.69 101 VAL A CA 1
ATOM 800 C C . VAL A 1 101 ? 3.796 -0.007 -3.598 1.00 73.69 101 VAL A C 1
ATOM 802 O O . VAL A 1 101 ? 4.503 -1.012 -3.645 1.00 73.69 101 VAL A O 1
ATOM 805 N N . GLN A 1 102 ? 3.154 0.447 -4.675 1.00 66.19 102 GLN A N 1
ATOM 806 C CA . GLN A 1 102 ? 3.249 -0.191 -5.980 1.00 66.19 102 GLN A CA 1
ATOM 807 C C . GLN A 1 102 ? 4.558 0.244 -6.648 1.00 66.19 102 GLN A C 1
ATOM 809 O O . GLN A 1 102 ? 4.752 1.422 -6.941 1.00 66.19 102 GLN A O 1
ATOM 814 N N . GLY A 1 103 ? 5.472 -0.718 -6.806 1.00 57.69 103 GLY A N 1
ATOM 815 C CA . GLY A 1 103 ? 6.893 -0.493 -7.062 1.00 57.69 103 GLY A CA 1
ATOM 816 C C . GLY A 1 103 ? 7.206 0.603 -8.081 1.00 57.69 103 GLY A C 1
ATOM 817 O O . GLY A 1 103 ? 6.649 0.628 -9.180 1.00 57.69 103 GLY A O 1
ATOM 818 N N . GLU A 1 104 ? 8.193 1.436 -7.727 1.00 60.09 104 GLU A N 1
ATOM 819 C CA . GLU A 1 104 ? 8.804 2.564 -8.464 1.00 60.09 104 GLU A CA 1
ATOM 820 C C . GLU A 1 104 ? 9.219 2.272 -9.929 1.00 60.09 104 GLU A C 1
ATOM 822 O O . GLU A 1 104 ? 9.736 3.151 -10.620 1.00 60.09 104 GLU A O 1
ATOM 827 N N . SER A 1 105 ? 8.984 1.055 -10.423 1.00 61.06 105 SER A N 1
ATOM 828 C CA . SER A 1 105 ? 9.330 0.517 -11.742 1.00 61.06 105 SER A CA 1
ATOM 829 C C . SER A 1 105 ? 8.914 1.377 -12.942 1.00 61.06 105 SER A C 1
ATOM 831 O O . SER A 1 105 ? 9.468 1.196 -14.022 1.00 61.06 105 SER A O 1
ATOM 833 N N . LYS A 1 106 ? 7.970 2.317 -12.786 1.00 65.88 106 LYS A N 1
ATOM 834 C CA . LYS A 1 106 ? 7.406 3.104 -13.900 1.00 65.88 106 LYS A CA 1
ATOM 835 C C . LYS A 1 106 ? 7.366 4.614 -13.660 1.00 65.88 106 LYS A C 1
ATOM 837 O O . LYS A 1 106 ? 6.641 5.315 -14.353 1.00 65.88 106 LYS A O 1
ATOM 842 N N . LYS A 1 107 ? 8.174 5.140 -12.732 1.00 70.88 107 LYS A N 1
ATOM 843 C CA . LYS A 1 107 ? 8.222 6.585 -12.406 1.00 70.88 107 LYS A CA 1
ATOM 844 C C . LYS A 1 107 ? 8.471 7.516 -13.606 1.00 70.88 107 LYS A C 1
ATOM 846 O O . LYS A 1 107 ? 8.088 8.675 -13.561 1.00 70.88 107 LYS A O 1
ATOM 851 N N . ASN A 1 108 ? 9.059 6.992 -14.684 1.00 80.62 108 ASN A N 1
ATOM 852 C CA . ASN A 1 108 ? 9.372 7.738 -15.902 1.00 80.62 108 ASN A CA 1
ATOM 853 C C . ASN A 1 108 ? 8.653 7.178 -17.137 1.00 80.62 108 ASN A C 1
ATOM 855 O O . ASN A 1 108 ? 9.149 7.363 -18.243 1.00 80.62 108 ASN A O 1
ATOM 859 N N . MET A 1 109 ? 7.547 6.444 -16.978 1.00 86.00 109 MET A N 1
ATOM 860 C CA . MET A 1 109 ? 6.808 5.855 -18.098 1.00 86.00 109 MET A CA 1
ATOM 861 C C . MET A 1 109 ? 5.335 6.261 -18.049 1.00 86.00 109 MET A C 1
ATOM 863 O O . MET A 1 109 ? 4.697 6.176 -17.005 1.00 86.00 109 MET A O 1
ATOM 867 N N . ILE A 1 110 ? 4.788 6.650 -19.196 1.00 85.69 110 ILE A N 1
ATOM 868 C CA . ILE A 1 110 ? 3.378 6.986 -19.397 1.00 85.69 110 ILE A CA 1
ATOM 869 C C . ILE A 1 110 ? 2.744 5.871 -20.228 1.00 85.69 110 ILE A C 1
ATOM 871 O O . ILE A 1 110 ? 3.347 5.372 -21.182 1.00 85.69 110 ILE A O 1
ATOM 875 N N . LYS A 1 111 ? 1.534 5.445 -19.862 1.00 88.75 111 LYS A N 1
ATOM 876 C CA . LYS A 1 111 ? 0.754 4.502 -20.666 1.00 88.75 111 LYS A CA 1
ATOM 877 C C . LYS A 1 111 ? 0.045 5.294 -21.766 1.00 88.75 111 LYS A C 1
ATOM 879 O O . LYS A 1 111 ? -0.764 6.160 -21.462 1.00 88.75 111 LYS A O 1
ATOM 884 N N . SER A 1 112 ? 0.386 5.018 -23.019 1.00 88.94 112 SER A N 1
ATOM 885 C CA . SER A 1 112 ? -0.292 5.595 -24.185 1.00 88.94 112 SER A CA 1
ATOM 886 C C . SER A 1 112 ? -1.703 5.025 -24.346 1.00 88.94 112 SER A C 1
ATOM 888 O O . SER A 1 112 ? -2.007 3.959 -23.809 1.00 88.94 112 SER A O 1
ATOM 890 N N . GLU A 1 113 ? -2.533 5.696 -25.141 1.00 87.62 113 GLU A N 1
ATOM 891 C CA . GLU A 1 113 ? -3.887 5.258 -25.523 1.00 87.62 113 GLU A CA 1
ATOM 892 C C . GLU A 1 113 ? -3.889 3.841 -26.122 1.00 87.62 113 GLU A C 1
ATOM 894 O O . GLU A 1 113 ? -4.747 3.024 -25.808 1.00 87.62 113 GLU A O 1
ATOM 899 N N . SER A 1 114 ? -2.836 3.492 -26.874 1.00 88.25 114 SER A N 1
ATOM 900 C CA . SER A 1 114 ? -2.599 2.139 -27.410 1.00 88.25 114 SER A CA 1
ATOM 901 C C . SER A 1 114 ? -2.241 1.078 -26.351 1.00 88.25 114 SER A C 1
ATOM 903 O O . SER A 1 114 ? -1.943 -0.070 -26.676 1.00 88.25 114 SER A O 1
ATOM 905 N N . GLY A 1 115 ? -2.171 1.461 -25.075 1.00 87.88 115 GLY A N 1
ATOM 906 C CA . GLY A 1 115 ? -1.796 0.605 -23.953 1.00 87.88 115 GLY A CA 1
ATOM 907 C C . GLY A 1 115 ? -0.291 0.374 -23.784 1.00 87.88 115 GLY A C 1
ATOM 908 O O . GLY A 1 115 ? 0.120 -0.226 -22.786 1.00 87.88 115 GLY A O 1
ATOM 909 N N . LYS A 1 116 ? 0.547 0.866 -24.707 1.00 88.50 116 LYS A N 1
ATOM 910 C CA . LYS A 1 116 ? 2.012 0.746 -24.634 1.00 88.50 116 LYS A CA 1
ATOM 911 C C . LYS A 1 116 ? 2.602 1.754 -23.652 1.00 88.50 116 LYS A C 1
ATOM 913 O O . LYS A 1 116 ? 2.160 2.901 -23.602 1.00 88.50 116 LYS A O 1
ATOM 918 N N . TRP A 1 117 ? 3.630 1.345 -22.913 1.00 87.44 117 TRP A N 1
ATOM 919 C CA . TRP A 1 117 ? 4.390 2.232 -22.032 1.00 87.44 117 TRP A CA 1
ATOM 920 C C . TRP A 1 117 ? 5.469 2.974 -22.823 1.00 87.44 117 TRP A C 1
ATOM 922 O O . TRP A 1 117 ? 6.327 2.345 -23.440 1.00 87.44 117 TRP A O 1
ATOM 932 N N . ILE A 1 118 ? 5.435 4.300 -22.782 1.00 87.19 118 ILE A N 1
ATOM 933 C CA . ILE A 1 118 ? 6.388 5.194 -23.447 1.00 87.19 118 ILE A CA 1
ATOM 934 C C . ILE A 1 118 ? 7.142 5.957 -22.352 1.00 87.19 118 ILE A C 1
ATOM 936 O O . ILE A 1 118 ? 6.530 6.293 -21.336 1.00 87.19 118 ILE A O 1
ATOM 940 N N . PRO A 1 119 ? 8.458 6.208 -22.476 1.00 87.75 119 PRO A N 1
ATOM 941 C CA . PRO A 1 119 ? 9.142 7.094 -21.543 1.00 87.75 119 PRO A CA 1
ATOM 942 C C . PRO A 1 119 ? 8.452 8.465 -21.493 1.00 87.75 119 PRO A C 1
ATOM 944 O O . PRO A 1 119 ? 8.038 8.995 -22.516 1.00 87.75 119 PRO A O 1
ATOM 947 N N . SER A 1 120 ? 8.357 9.045 -20.298 1.00 81.56 120 SER A N 1
ATOM 948 C CA . SER A 1 120 ? 7.792 10.382 -20.074 1.00 81.56 120 SER A CA 1
ATOM 949 C C . SER A 1 120 ? 8.597 11.470 -20.800 1.00 81.56 120 SER A C 1
ATOM 951 O O . SER A 1 120 ? 8.057 12.489 -21.216 1.00 81.56 120 SER A O 1
ATOM 953 N N . SER A 1 121 ? 9.897 11.237 -21.023 1.00 82.12 121 SER A N 1
ATOM 954 C CA . SER A 1 121 ? 10.711 12.141 -21.833 1.00 82.12 121 SER A CA 1
ATOM 955 C C . SER A 1 121 ? 10.398 11.986 -23.322 1.00 82.12 121 SER A C 1
ATOM 957 O O . SER A 1 121 ? 10.528 10.901 -23.889 1.00 82.12 121 SER A O 1
ATOM 959 N N . TYR A 1 122 ? 10.096 13.110 -23.968 1.00 72.81 122 TYR A N 1
ATOM 960 C CA . TYR A 1 122 ? 9.865 13.210 -25.410 1.00 72.81 122 TYR A CA 1
ATOM 961 C C . TYR A 1 122 ? 11.141 13.003 -26.257 1.00 72.81 122 TYR A C 1
ATOM 963 O O . TYR A 1 122 ? 11.081 12.845 -27.478 1.00 72.81 122 TYR A O 1
ATOM 971 N N . LYS A 1 123 ? 12.330 12.966 -25.635 1.00 80.25 123 LYS A N 1
ATOM 972 C CA . LYS A 1 123 ? 13.602 12.790 -26.349 1.00 80.25 123 LYS A CA 1
ATOM 973 C C . LYS A 1 123 ? 13.805 11.322 -26.731 1.00 80.25 123 LYS A C 1
ATOM 975 O O . LYS A 1 123 ? 14.413 10.541 -26.007 1.00 80.25 123 LYS A O 1
ATOM 980 N N . SER A 1 124 ? 13.336 10.950 -27.920 1.00 77.94 124 SER A N 1
ATOM 981 C CA . SER A 1 124 ? 13.473 9.586 -28.462 1.00 77.94 124 SER A CA 1
ATOM 982 C C . SER A 1 124 ? 14.917 9.185 -28.816 1.00 77.94 124 SER A C 1
ATOM 984 O O . SER A 1 124 ? 15.198 8.001 -29.037 1.00 77.94 124 SER A O 1
ATOM 986 N N . GLY A 1 125 ? 15.833 10.161 -28.919 1.00 83.62 125 GLY A N 1
ATOM 987 C CA . GLY A 1 125 ? 17.213 9.953 -29.380 1.00 83.62 125 GLY A CA 1
ATOM 988 C C . GLY A 1 125 ? 17.292 9.384 -30.802 1.00 83.62 125 GLY A C 1
ATOM 989 O O . GLY A 1 125 ? 18.306 8.805 -31.182 1.00 83.62 125 GLY A O 1
ATOM 990 N N . ARG A 1 126 ? 16.208 9.480 -31.586 1.00 81.94 126 ARG A N 1
ATOM 991 C CA . ARG A 1 126 ? 16.102 8.845 -32.906 1.00 81.94 126 ARG A CA 1
ATOM 992 C C . ARG A 1 126 ? 17.061 9.462 -33.922 1.00 81.94 126 ARG A C 1
ATOM 994 O O . ARG A 1 126 ? 17.653 8.711 -34.685 1.00 81.94 126 ARG A O 1
ATOM 1001 N N . TYR A 1 127 ? 17.250 10.783 -33.871 1.00 81.00 127 TYR A N 1
ATOM 1002 C CA . TYR A 1 127 ? 18.225 11.495 -34.701 1.00 81.00 127 TYR A CA 1
ATOM 1003 C C . TYR A 1 127 ? 19.661 11.087 -34.366 1.00 81.00 127 TYR A C 1
ATOM 1005 O O . TYR A 1 127 ? 20.392 10.692 -35.258 1.00 81.00 127 TYR A O 1
ATOM 1013 N N . GLN A 1 128 ? 20.037 11.054 -33.083 1.00 84.75 128 GLN A N 1
ATOM 1014 C CA . GLN A 1 128 ? 21.366 10.586 -32.661 1.00 84.75 128 GLN A CA 1
ATOM 1015 C C . GLN A 1 128 ? 21.630 9.144 -33.115 1.00 84.75 128 GLN A C 1
ATOM 1017 O O . GLN A 1 128 ? 22.662 8.863 -33.706 1.00 84.75 128 GLN A O 1
ATOM 1022 N N . LYS A 1 129 ? 20.652 8.242 -32.958 1.00 85.94 129 LYS A N 1
ATOM 1023 C CA . LYS A 1 129 ? 20.749 6.865 -33.473 1.00 85.94 129 LYS A CA 1
ATOM 1024 C C . LYS A 1 129 ? 20.812 6.785 -34.997 1.00 85.94 129 LYS A C 1
ATOM 1026 O O . LYS A 1 129 ? 21.328 5.802 -35.520 1.00 85.94 129 LYS A O 1
ATOM 1031 N N . TRP A 1 130 ? 20.205 7.732 -35.708 1.00 86.94 130 TRP A N 1
ATOM 1032 C CA . TRP A 1 130 ? 20.315 7.821 -37.159 1.00 86.94 130 TRP A CA 1
ATOM 1033 C C . TRP A 1 130 ? 21.715 8.300 -37.534 1.00 86.94 130 TRP A C 1
ATOM 1035 O O . TRP A 1 130 ? 22.389 7.554 -38.223 1.00 86.94 130 TRP A O 1
ATOM 1045 N N . MET A 1 131 ? 22.194 9.406 -36.957 1.00 87.31 131 MET A N 1
ATOM 1046 C CA . MET A 1 131 ? 23.559 9.928 -37.118 1.00 87.31 131 MET A CA 1
ATOM 1047 C C . MET A 1 131 ? 24.631 8.862 -36.847 1.00 87.31 131 MET A C 1
ATOM 1049 O O . MET A 1 131 ? 25.537 8.675 -37.652 1.00 87.31 131 MET A O 1
ATOM 1053 N N . GLU A 1 132 ? 24.506 8.103 -35.753 1.00 83.94 132 GLU A N 1
ATOM 1054 C CA . GLU A 1 132 ? 25.405 6.985 -35.418 1.00 83.94 132 GLU A CA 1
ATOM 1055 C C . GLU A 1 132 ? 25.401 5.878 -36.484 1.00 83.94 132 GLU A C 1
ATOM 1057 O O . GLU A 1 132 ? 26.423 5.236 -36.724 1.00 83.94 132 GLU A O 1
ATOM 1062 N N . LYS A 1 133 ? 24.249 5.627 -37.115 1.00 84.38 133 LYS A N 1
ATOM 1063 C CA . LYS A 1 133 ? 24.092 4.594 -38.147 1.00 84.38 133 LYS A CA 1
ATOM 1064 C C . LYS A 1 133 ? 24.522 5.070 -39.527 1.00 84.38 133 LYS A C 1
ATOM 1066 O O . LYS A 1 133 ? 25.057 4.267 -40.284 1.00 84.38 133 LYS A O 1
ATOM 1071 N N . THR A 1 134 ? 24.254 6.326 -39.865 1.00 82.00 134 THR A N 1
ATOM 1072 C CA . THR A 1 134 ? 24.565 6.913 -41.171 1.00 82.00 134 THR A CA 1
ATOM 1073 C C . THR A 1 134 ? 25.947 7.535 -41.223 1.00 82.00 134 THR A C 1
ATOM 1075 O O . THR A 1 134 ? 26.382 7.892 -42.309 1.00 82.00 134 THR A O 1
ATOM 1078 N N . LYS A 1 135 ? 26.665 7.614 -40.093 1.00 66.50 135 LYS A N 1
ATOM 1079 C CA . LYS A 1 135 ? 28.013 8.193 -40.007 1.00 66.50 135 LYS A CA 1
ATOM 1080 C C . LYS A 1 135 ? 28.074 9.681 -40.385 1.00 66.50 135 LYS A C 1
ATOM 1082 O O . LYS A 1 135 ? 29.167 10.219 -40.462 1.00 66.50 135 LYS A O 1
ATOM 1087 N N . ALA A 1 136 ? 26.925 10.343 -40.537 1.00 60.12 136 ALA A N 1
ATOM 1088 C CA . ALA A 1 136 ? 26.821 11.740 -40.960 1.00 60.12 136 ALA A CA 1
ATOM 1089 C C . ALA A 1 136 ? 27.525 12.717 -39.996 1.00 60.12 136 ALA A C 1
ATOM 1091 O O . ALA A 1 136 ? 28.060 13.727 -40.424 1.00 60.12 136 ALA A O 1
ATOM 1092 N N . ALA A 1 137 ? 27.654 12.362 -38.712 1.00 57.19 137 ALA A N 1
ATOM 1093 C CA . ALA A 1 137 ? 28.427 13.152 -37.747 1.00 57.19 137 ALA A CA 1
ATOM 1094 C C . ALA A 1 137 ? 29.941 13.225 -38.046 1.00 57.19 137 ALA A C 1
ATOM 1096 O O . ALA A 1 137 ? 30.630 14.009 -37.408 1.00 57.19 137 ALA A O 1
ATOM 1097 N N . ALA A 1 138 ? 30.474 12.369 -38.926 1.00 56.16 138 ALA A N 1
ATOM 1098 C CA . ALA A 1 138 ? 31.893 12.368 -39.280 1.00 56.16 138 ALA A CA 1
ATOM 1099 C C . ALA A 1 138 ? 32.220 13.275 -40.477 1.00 56.16 138 ALA A C 1
ATOM 1101 O O . ALA A 1 138 ? 33.392 13.576 -40.669 1.00 56.16 138 ALA A O 1
ATOM 1102 N N . ASP A 1 139 ? 31.217 13.686 -41.260 1.00 54.97 139 ASP A N 1
ATOM 1103 C CA . ASP A 1 139 ? 31.408 14.530 -42.447 1.00 54.97 139 ASP A CA 1
ATOM 1104 C C . ASP A 1 139 ? 31.111 16.018 -42.162 1.00 54.97 139 ASP A C 1
ATOM 1106 O O . ASP A 1 139 ? 31.693 16.885 -42.806 1.00 54.97 139 ASP A O 1
ATOM 1110 N N . ASP A 1 140 ? 30.278 16.334 -41.160 1.00 52.59 140 ASP A N 1
ATOM 1111 C CA . ASP A 1 140 ? 29.929 17.723 -40.794 1.00 52.59 140 ASP A CA 1
ATOM 1112 C C . ASP A 1 140 ? 31.017 18.457 -39.970 1.00 52.59 140 ASP A C 1
ATOM 1114 O O . ASP A 1 140 ? 30.940 19.670 -39.795 1.00 52.59 140 ASP A O 1
ATOM 1118 N N . ASP A 1 141 ? 32.043 17.749 -39.479 1.00 49.25 141 ASP A N 1
ATOM 1119 C CA . ASP A 1 141 ? 33.191 18.312 -38.733 1.00 49.25 141 ASP A CA 1
ATOM 1120 C C . ASP A 1 141 ? 34.437 18.469 -39.633 1.00 49.25 141 ASP A C 1
ATOM 1122 O O . ASP A 1 141 ? 35.574 18.364 -39.189 1.00 49.25 141 ASP A O 1
ATOM 1126 N N . ALA A 1 142 ? 34.230 18.667 -40.939 1.00 47.12 142 ALA A N 1
ATOM 1127 C CA . ALA A 1 142 ? 35.286 18.886 -41.935 1.00 47.12 142 ALA A CA 1
ATOM 1128 C C . ALA A 1 142 ? 35.293 20.335 -42.467 1.00 47.12 142 ALA A C 1
ATOM 1130 O O . ALA A 1 142 ? 35.600 20.574 -43.634 1.00 47.12 142 ALA A O 1
ATOM 1131 N N . GLY A 1 143 ? 34.905 21.299 -41.625 1.00 48.69 143 GLY A N 1
ATOM 1132 C CA . GLY A 1 143 ? 34.636 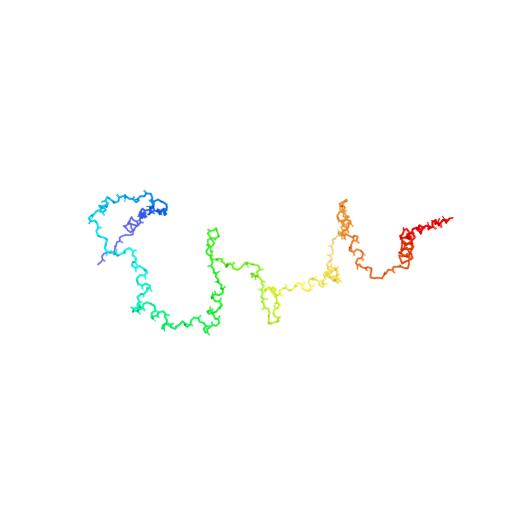22.684 -42.028 1.00 48.69 143 GLY A CA 1
ATOM 1133 C C . GLY A 1 143 ? 35.259 23.775 -41.155 1.00 48.69 143 GLY A C 1
ATOM 1134 O O . GLY A 1 143 ? 34.708 24.871 -41.116 1.00 48.69 143 GLY A O 1
ATOM 1135 N N . SER A 1 144 ? 36.368 23.519 -40.453 1.00 39.56 144 SER A N 1
ATOM 1136 C CA . SER A 1 144 ? 37.152 24.597 -39.835 1.00 39.56 144 SER A CA 1
ATOM 1137 C C . SER A 1 144 ? 38.646 24.310 -39.918 1.00 39.56 144 SER A C 1
ATOM 1139 O O . SER A 1 144 ? 39.121 23.253 -39.517 1.00 39.56 144 SER A O 1
ATOM 1141 N N . ASP A 1 145 ? 39.323 25.288 -40.495 1.00 39.53 145 ASP A N 1
ATOM 1142 C CA . ASP A 1 145 ? 40.728 25.389 -40.852 1.00 39.53 145 ASP A CA 1
ATOM 1143 C C . ASP A 1 145 ? 41.677 25.453 -39.639 1.00 39.53 145 ASP A C 1
ATOM 1145 O O . ASP A 1 145 ? 41.295 25.902 -38.558 1.00 39.53 145 ASP A O 1
ATOM 1149 N N . ASP A 1 146 ? 42.915 25.049 -39.922 1.00 39.38 146 ASP A N 1
ATOM 1150 C CA . ASP A 1 146 ? 44.174 25.215 -39.190 1.00 39.38 146 ASP A CA 1
ATOM 1151 C C . ASP A 1 146 ? 44.448 24.386 -37.911 1.00 39.38 146 ASP A C 1
ATOM 1153 O O . ASP A 1 146 ? 43.791 24.499 -36.877 1.00 39.38 146 ASP A O 1
ATOM 1157 N N . GLY A 1 147 ? 45.505 23.562 -37.976 1.00 34.56 147 GLY A N 1
ATOM 1158 C CA . GLY A 1 147 ? 46.055 22.835 -36.828 1.00 34.56 147 GLY A CA 1
ATOM 1159 C C . GLY A 1 147 ? 46.471 21.394 -37.124 1.00 34.56 147 GLY A C 1
ATOM 1160 O O . GLY A 1 147 ? 45.681 20.457 -37.052 1.00 34.56 147 GLY A O 1
ATOM 1161 N N . GLU A 1 148 ? 47.754 21.216 -37.409 1.00 46.44 148 GLU A N 1
ATOM 1162 C CA . GLU A 1 148 ? 48.475 19.954 -37.562 1.00 46.44 148 GLU A CA 1
ATOM 1163 C C . GLU A 1 148 ? 48.202 18.942 -36.418 1.00 46.44 148 GLU A C 1
ATOM 1165 O O . GLU A 1 148 ? 48.838 18.962 -35.370 1.00 46.44 148 GLU A O 1
ATOM 1170 N N . ALA A 1 149 ? 47.259 18.017 -36.612 1.00 42.50 149 ALA A N 1
ATOM 1171 C CA . ALA A 1 149 ? 47.173 16.757 -35.869 1.00 42.50 149 ALA A CA 1
ATOM 1172 C C . ALA A 1 149 ? 46.256 15.784 -36.621 1.00 42.50 149 ALA A C 1
ATOM 1174 O O . ALA A 1 149 ? 45.034 15.922 -36.620 1.00 42.50 149 ALA A O 1
ATOM 1175 N N . GLY A 1 150 ? 46.842 14.776 -37.275 1.00 42.84 150 GLY A N 1
ATOM 1176 C CA . GLY A 1 150 ? 46.073 13.722 -37.940 1.00 42.84 150 GLY A CA 1
ATOM 1177 C C . GLY A 1 150 ? 45.025 13.099 -36.999 1.00 42.84 150 GLY A C 1
ATOM 1178 O O . GLY A 1 150 ? 45.274 12.974 -35.796 1.00 42.84 150 GLY A O 1
ATOM 1179 N N . PRO A 1 151 ? 43.857 12.678 -37.518 1.00 51.25 151 PRO A N 1
ATOM 1180 C CA . PRO A 1 151 ? 42.739 12.245 -36.688 1.00 51.25 151 PRO A CA 1
ATOM 1181 C C . PRO A 1 151 ? 43.173 11.086 -35.781 1.00 51.25 151 PRO A C 1
ATOM 1183 O O . PRO A 1 151 ? 43.849 10.166 -36.270 1.00 51.25 151 PRO A O 1
ATOM 1186 N N . PRO A 1 152 ? 42.773 11.048 -34.492 1.00 46.84 152 PRO A N 1
ATOM 1187 C CA . PRO A 1 152 ? 42.950 9.851 -33.694 1.00 46.84 152 PRO A CA 1
ATOM 1188 C C . PRO A 1 152 ? 42.109 8.763 -34.354 1.00 46.84 152 PRO A C 1
ATOM 1190 O O . PRO A 1 152 ? 40.895 8.676 -34.168 1.00 46.84 152 PRO A O 1
ATOM 1193 N N . LYS A 1 153 ? 42.761 7.922 -35.169 1.00 54.53 153 LYS A N 1
ATOM 1194 C CA . LYS A 1 153 ? 42.181 6.676 -35.667 1.00 54.53 153 LYS A CA 1
ATOM 1195 C C . LYS A 1 153 ? 41.562 6.027 -34.436 1.00 54.53 153 LYS A C 1
ATOM 1197 O O . LYS A 1 153 ? 42.304 5.839 -33.466 1.00 54.53 153 LYS A O 1
ATOM 1202 N N . PRO A 1 154 ? 40.253 5.706 -34.410 1.00 48.03 154 PRO A N 1
ATOM 1203 C CA . PRO A 1 154 ? 39.708 4.991 -33.278 1.00 48.03 154 PRO A CA 1
ATOM 1204 C C . PRO A 1 154 ? 40.544 3.729 -33.194 1.00 48.03 154 PRO A C 1
ATOM 1206 O O . PRO A 1 154 ? 40.512 2.901 -34.111 1.00 48.03 154 PRO A O 1
ATOM 1209 N N . LEU A 1 155 ? 41.373 3.635 -32.149 1.00 46.34 155 LEU A N 1
ATOM 1210 C CA . LEU A 1 155 ? 42.080 2.419 -31.819 1.00 46.34 155 LEU A CA 1
ATOM 1211 C C . LEU A 1 155 ? 40.961 1.394 -31.786 1.00 46.34 155 LEU A C 1
ATOM 1213 O O . LEU A 1 155 ? 40.126 1.422 -30.880 1.00 46.34 155 LEU A O 1
ATOM 1217 N N . LYS A 1 156 ? 40.869 0.552 -32.825 1.00 53.19 156 LYS A N 1
ATOM 1218 C CA . L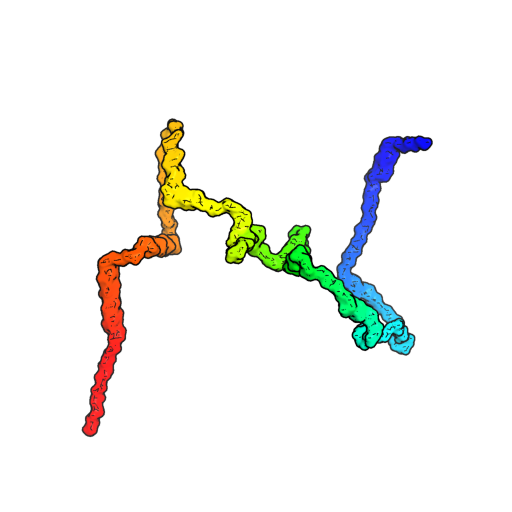YS A 1 156 ? 40.061 -0.654 -32.778 1.00 53.19 156 LYS A CA 1
ATOM 1219 C C . LYS A 1 156 ? 40.650 -1.355 -31.580 1.00 53.19 156 LYS A C 1
ATOM 1221 O O . LYS A 1 156 ? 41.741 -1.911 -31.692 1.00 53.19 156 LYS A O 1
ATOM 1226 N N . ARG A 1 157 ? 40.012 -1.188 -30.418 1.00 56.28 157 ARG A N 1
ATOM 1227 C CA . ARG A 1 157 ? 40.427 -1.812 -29.175 1.00 56.28 157 ARG A CA 1
ATOM 1228 C C . ARG A 1 157 ? 40.320 -3.277 -29.513 1.00 56.28 157 ARG A C 1
ATOM 1230 O O . ARG A 1 157 ? 39.218 -3.822 -29.544 1.00 56.28 157 ARG A O 1
ATOM 1237 N N . GLN A 1 158 ? 41.452 -3.857 -29.907 1.00 60.56 158 GLN A N 1
ATOM 1238 C CA . GLN A 1 158 ? 41.595 -5.284 -30.083 1.00 60.56 158 GLN A CA 1
ATOM 1239 C C . GLN A 1 158 ? 40.984 -5.839 -28.806 1.00 60.56 158 GLN A C 1
ATOM 1241 O O . GLN A 1 158 ? 41.395 -5.392 -27.724 1.00 60.56 158 GLN A O 1
ATOM 1246 N N . PRO A 1 159 ? 39.915 -6.651 -28.897 1.00 56.38 159 PRO A N 1
ATOM 1247 C CA . PRO A 1 159 ? 39.301 -7.165 -27.694 1.00 56.38 159 PRO A CA 1
ATOM 1248 C C . PRO A 1 159 ? 40.444 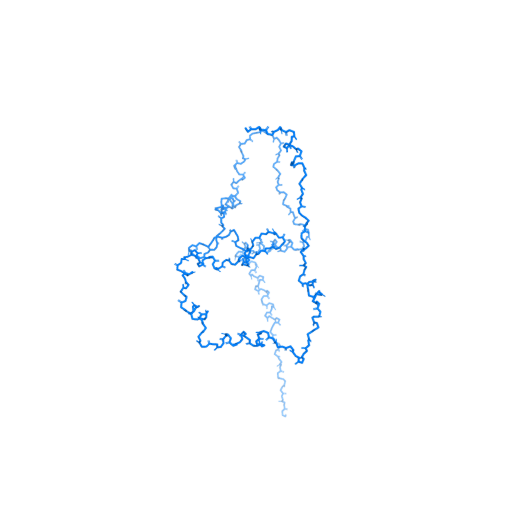-7.783 -26.903 1.00 56.38 159 PRO A C 1
ATOM 1250 O O . PRO A 1 159 ? 41.205 -8.587 -27.458 1.00 56.38 159 PRO A O 1
ATOM 1253 N N . LYS A 1 160 ? 40.612 -7.344 -25.647 1.00 62.38 160 LYS A N 1
ATOM 1254 C CA . LYS A 1 160 ? 41.543 -7.988 -24.718 1.00 62.38 160 LYS A CA 1
ATOM 1255 C C . LYS A 1 160 ? 41.364 -9.495 -24.889 1.00 62.38 160 LYS A C 1
ATOM 1257 O O . LYS A 1 160 ? 40.256 -9.950 -25.184 1.00 62.38 160 LYS A O 1
ATOM 1262 N N . ASN A 1 161 ? 42.438 -10.271 -24.748 1.00 63.06 161 ASN A N 1
ATOM 1263 C CA . ASN A 1 161 ? 42.471 -11.724 -24.991 1.00 63.06 161 ASN A CA 1
ATOM 1264 C C . ASN A 1 161 ? 41.526 -12.563 -24.090 1.00 63.06 161 ASN A C 1
ATOM 1266 O O . ASN A 1 161 ? 41.673 -13.772 -23.951 1.00 63.06 161 ASN A O 1
ATOM 1270 N N . GLU A 1 162 ? 40.511 -11.939 -23.521 1.00 74.94 162 GLU A N 1
ATOM 1271 C CA . GLU A 1 162 ? 39.332 -12.486 -22.899 1.00 74.94 162 GLU A CA 1
ATOM 1272 C C . GLU A 1 162 ? 38.500 -13.318 -23.890 1.00 74.94 162 GLU A C 1
ATOM 1274 O O . GLU A 1 162 ? 37.957 -12.852 -24.899 1.00 74.94 162 GLU A O 1
ATOM 1279 N N . ARG A 1 163 ? 38.375 -14.607 -23.568 1.00 72.62 163 ARG A N 1
ATOM 1280 C CA . ARG A 1 163 ? 37.626 -15.603 -24.349 1.00 72.62 163 ARG A CA 1
ATOM 1281 C C . ARG A 1 163 ? 36.169 -15.199 -24.608 1.00 72.62 163 ARG A C 1
ATOM 1283 O O . ARG A 1 163 ? 35.626 -15.526 -25.663 1.00 72.62 163 ARG A O 1
ATOM 1290 N N . TRP A 1 164 ? 35.550 -14.471 -23.679 1.00 75.69 164 TRP A N 1
ATOM 1291 C CA . TRP A 1 164 ? 34.158 -14.029 -23.779 1.00 75.69 164 TRP A CA 1
ATOM 1292 C C . TRP A 1 164 ? 33.964 -12.910 -24.817 1.00 75.69 164 TRP A C 1
ATOM 1294 O O . TRP A 1 164 ? 33.007 -12.953 -25.592 1.00 75.69 164 TRP A O 1
ATOM 1304 N N . ALA A 1 165 ? 34.908 -11.971 -24.929 1.00 73.88 165 ALA A N 1
ATOM 1305 C CA . ALA A 1 165 ? 34.858 -10.901 -25.925 1.00 73.88 165 ALA A CA 1
ATOM 1306 C C . ALA A 1 165 ? 34.989 -11.455 -27.358 1.00 73.88 165 ALA A C 1
ATOM 1308 O O . ALA A 1 165 ? 34.222 -11.087 -28.252 1.00 73.88 165 ALA A O 1
ATOM 1309 N N . LYS A 1 166 ? 35.888 -12.430 -27.567 1.00 78.69 166 LYS A N 1
ATOM 1310 C CA . LYS A 1 166 ? 36.037 -13.137 -28.855 1.00 78.69 166 LYS A CA 1
ATOM 1311 C C . LYS A 1 166 ? 34.784 -13.938 -29.231 1.00 78.69 166 LYS A C 1
ATOM 1313 O O . LYS A 1 166 ? 34.405 -13.971 -30.403 1.00 78.69 166 LYS A O 1
ATOM 1318 N N . HIS A 1 167 ? 34.125 -14.572 -28.258 1.00 79.56 167 HIS A N 1
ATOM 1319 C CA . HIS A 1 167 ? 32.878 -15.306 -28.486 1.00 79.56 167 HIS A CA 1
ATOM 1320 C C . HIS A 1 167 ? 31.741 -14.381 -28.945 1.00 79.56 167 HIS A C 1
ATOM 1322 O O . HIS A 1 167 ? 31.067 -14.679 -29.933 1.00 79.56 167 HIS A O 1
ATOM 1328 N N . ASN A 1 168 ? 31.575 -13.233 -28.288 1.00 80.38 168 ASN A N 1
ATOM 1329 C CA . ASN A 1 168 ? 30.532 -12.265 -28.628 1.00 80.38 168 ASN A CA 1
ATOM 1330 C C . ASN A 1 168 ? 30.756 -11.641 -30.010 1.00 80.38 168 ASN A C 1
ATOM 1332 O O . ASN A 1 168 ? 29.814 -11.547 -30.799 1.00 80.38 168 ASN A O 1
ATOM 1336 N N . LEU A 1 169 ? 32.007 -11.322 -30.355 1.00 77.88 169 LEU A N 1
ATOM 1337 C CA . LEU A 1 169 ? 32.362 -10.860 -31.697 1.00 77.88 169 LEU A CA 1
ATOM 1338 C C . LEU A 1 169 ? 32.039 -11.925 -32.761 1.00 77.88 169 LEU A C 1
ATOM 1340 O O . LEU A 1 169 ? 31.471 -11.620 -33.807 1.00 77.88 169 LEU A O 1
ATOM 1344 N N . LYS A 1 170 ? 32.320 -13.203 -32.475 1.00 79.38 170 LYS A N 1
ATOM 1345 C CA . LYS A 1 170 ? 31.985 -14.318 -33.374 1.00 79.38 170 LYS A CA 1
ATOM 1346 C C . LYS A 1 170 ? 30.473 -14.486 -33.558 1.00 79.38 170 LYS A C 1
ATOM 1348 O O . LYS A 1 170 ? 30.041 -14.827 -34.657 1.00 79.38 170 LYS A O 1
ATOM 1353 N N . LEU A 1 171 ? 29.669 -14.268 -32.516 1.00 77.69 171 LEU A N 1
ATOM 1354 C CA . LEU A 1 171 ? 28.204 -14.289 -32.617 1.00 77.69 171 LEU A CA 1
ATOM 1355 C C . LEU A 1 171 ? 27.671 -13.129 -33.463 1.00 77.69 171 LEU A C 1
ATOM 1357 O O . LEU A 1 171 ? 26.798 -13.350 -34.300 1.00 77.69 171 LEU A O 1
ATOM 1361 N N . GLN A 1 172 ? 28.223 -11.925 -33.300 1.00 75.38 172 GLN A N 1
ATOM 1362 C CA . GLN A 1 172 ? 27.855 -10.771 -34.124 1.00 75.38 172 GLN A CA 1
ATOM 1363 C C . GLN A 1 172 ? 28.179 -11.001 -35.604 1.00 75.38 172 GLN A C 1
ATOM 1365 O O . GLN A 1 172 ? 27.310 -10.807 -36.449 1.00 75.38 172 GLN A O 1
ATOM 1370 N N . MET A 1 173 ? 29.377 -11.502 -35.917 1.00 71.62 173 MET A N 1
ATOM 1371 C CA . MET A 1 173 ? 29.775 -11.801 -37.299 1.00 71.62 173 MET A CA 1
ATOM 1372 C C . MET A 1 173 ? 28.925 -12.912 -37.932 1.00 71.62 173 MET A C 1
ATOM 1374 O O . MET A 1 173 ? 28.629 -12.863 -39.120 1.00 71.62 173 MET A O 1
ATOM 1378 N N . LYS A 1 174 ? 28.477 -13.900 -37.144 1.00 69.56 174 LYS A N 1
ATOM 1379 C CA . LYS A 1 174 ? 27.553 -14.946 -37.616 1.00 69.56 174 LYS A CA 1
ATOM 1380 C C . LYS A 1 174 ? 26.147 -14.422 -37.912 1.00 69.56 174 LYS A C 1
ATOM 1382 O O . LYS A 1 174 ? 25.485 -14.980 -38.775 1.00 69.56 174 LYS A O 1
ATOM 1387 N N . LYS A 1 175 ? 25.689 -13.386 -37.201 1.00 66.00 175 LYS A N 1
ATOM 1388 C CA . LYS A 1 175 ? 24.353 -12.800 -37.385 1.00 66.00 175 LYS A CA 1
ATOM 1389 C C . LYS A 1 175 ? 24.231 -12.010 -38.694 1.00 66.00 175 LYS A C 1
ATOM 1391 O O . LYS A 1 175 ? 23.132 -11.880 -39.205 1.00 66.00 175 LYS A O 1
ATOM 1396 N N . GLN A 1 176 ? 25.347 -11.516 -39.230 1.00 60.47 176 GLN A N 1
ATOM 1397 C CA . GLN A 1 176 ? 25.384 -10.690 -40.444 1.00 60.47 176 GLN A CA 1
ATOM 1398 C C . GLN A 1 176 ? 25.388 -11.497 -41.754 1.00 60.47 176 GLN A C 1
ATOM 1400 O O . GLN A 1 176 ? 25.327 -10.916 -42.830 1.00 60.47 176 GLN A O 1
ATOM 1405 N N . VAL A 1 177 ? 25.486 -12.829 -41.691 1.00 66.25 177 VAL A N 1
ATOM 1406 C CA . VAL A 1 177 ? 25.560 -13.680 -42.885 1.00 66.25 177 VAL A CA 1
ATOM 1407 C C . VAL A 1 177 ? 24.297 -14.533 -42.959 1.00 66.25 177 VAL A C 1
ATOM 1409 O O . VAL A 1 177 ? 24.267 -15.662 -42.472 1.00 66.25 177 VAL A O 1
ATOM 1412 N N . GLU A 1 178 ? 23.235 -13.973 -43.537 1.00 64.69 178 GLU A N 1
ATOM 1413 C CA . GLU A 1 178 ? 21.941 -14.658 -43.696 1.00 64.69 178 GLU A CA 1
ATOM 1414 C C . GLU A 1 178 ? 22.005 -15.792 -44.739 1.00 64.69 178 GLU A C 1
ATOM 1416 O O . GLU A 1 178 ? 21.325 -16.810 -44.604 1.00 64.69 178 GLU A O 1
ATOM 1421 N N . LEU A 1 179 ? 22.895 -15.676 -45.733 1.00 75.44 179 LEU A N 1
ATOM 1422 C CA . LEU A 1 179 ? 23.087 -16.659 -46.802 1.00 75.44 179 LEU A CA 1
ATOM 1423 C C . LEU A 1 179 ? 24.397 -17.437 -46.614 1.00 75.44 179 LEU A C 1
ATOM 1425 O O . LEU A 1 179 ? 25.487 -16.868 -46.555 1.00 75.44 179 LEU A O 1
ATOM 1429 N N . LYS A 1 180 ? 24.307 -18.770 -46.537 1.00 77.75 180 LYS A N 1
ATOM 1430 C CA . LYS A 1 180 ? 25.485 -19.644 -46.409 1.00 77.75 180 LYS A CA 1
ATOM 1431 C C . LYS A 1 180 ? 26.261 -19.682 -47.724 1.00 77.75 180 LYS A C 1
ATOM 1433 O O . LYS A 1 180 ? 25.679 -19.912 -48.779 1.00 77.75 180 LYS A O 1
ATOM 1438 N N . ARG A 1 181 ? 27.589 -19.549 -47.651 1.00 84.31 181 ARG A N 1
ATOM 1439 C CA . ARG A 1 181 ? 28.470 -19.740 -48.817 1.00 84.31 181 ARG A CA 1
ATOM 1440 C C . ARG A 1 181 ? 28.394 -21.192 -49.325 1.00 84.31 181 ARG A C 1
ATOM 1442 O O . ARG A 1 181 ? 28.248 -22.099 -48.499 1.00 84.31 181 ARG A O 1
ATOM 1449 N N . PRO A 1 182 ? 28.557 -21.447 -50.636 1.00 85.75 182 PRO A N 1
ATOM 1450 C CA . PRO A 1 182 ? 28.476 -22.794 -51.215 1.00 85.75 182 PRO A CA 1
ATOM 1451 C C . PRO A 1 182 ? 29.435 -23.798 -50.551 1.00 85.75 182 PRO A C 1
ATOM 1453 O O . PRO A 1 182 ? 29.039 -24.919 -50.236 1.00 85.75 182 PRO A O 1
ATOM 1456 N N . GLU A 1 183 ? 30.651 -23.371 -50.205 1.00 86.19 183 GLU A N 1
ATOM 1457 C CA . GLU A 1 183 ? 31.635 -24.189 -49.477 1.00 86.19 183 GLU A CA 1
ATOM 1458 C C . GLU A 1 183 ? 31.137 -24.641 -48.093 1.00 86.19 183 GLU A C 1
ATOM 1460 O O . GLU A 1 183 ? 31.356 -25.777 -47.665 1.00 86.19 183 GLU A O 1
ATOM 1465 N N . GLN A 1 184 ? 30.417 -23.768 -47.380 1.00 85.00 184 GLN A N 1
ATOM 1466 C CA . GLN A 1 184 ? 29.855 -24.087 -46.065 1.00 85.00 184 GLN A CA 1
ATOM 1467 C C . GLN A 1 184 ? 28.711 -25.097 -46.179 1.00 85.00 184 GLN A C 1
ATOM 1469 O O . GLN A 1 184 ? 28.540 -25.936 -45.293 1.00 85.00 184 GLN A O 1
ATOM 1474 N N . ILE A 1 185 ? 27.941 -25.033 -47.269 1.00 85.12 185 ILE A N 1
ATOM 1475 C CA . ILE A 1 185 ? 26.872 -25.987 -47.575 1.00 85.12 185 ILE A CA 1
ATOM 1476 C C . ILE A 1 185 ? 27.472 -27.365 -47.877 1.00 85.12 185 ILE A C 1
ATOM 1478 O O . ILE A 1 185 ? 27.018 -28.356 -47.303 1.00 85.12 185 ILE A O 1
ATOM 1482 N N . ALA A 1 186 ? 28.518 -27.428 -48.707 1.00 91.00 186 ALA A N 1
ATOM 1483 C CA . ALA A 1 186 ? 29.228 -28.670 -49.017 1.00 91.00 186 ALA A CA 1
ATOM 1484 C C . ALA A 1 186 ? 29.797 -29.327 -47.748 1.00 91.00 186 ALA A C 1
ATOM 1486 O O . ALA A 1 186 ? 29.496 -30.486 -47.454 1.00 91.00 186 ALA A O 1
ATOM 1487 N N . LYS A 1 187 ? 30.498 -28.550 -46.913 1.00 93.81 187 LYS A N 1
ATOM 1488 C CA . LYS A 1 187 ? 31.042 -29.027 -45.632 1.00 93.81 187 LYS A CA 1
ATOM 1489 C C . LYS A 1 187 ? 29.952 -29.506 -44.668 1.00 93.81 187 LYS A C 1
ATOM 1491 O O . LYS A 1 187 ? 30.121 -30.504 -43.969 1.00 93.81 187 LYS A O 1
ATOM 1496 N N . ALA A 1 188 ? 28.812 -28.815 -44.618 1.00 89.69 188 ALA A N 1
ATOM 1497 C CA . ALA A 1 188 ? 27.680 -29.237 -43.795 1.00 89.69 188 ALA A CA 1
ATOM 1498 C C . ALA A 1 188 ? 27.077 -30.571 -44.271 1.00 89.69 188 ALA A C 1
ATOM 1500 O O . ALA A 1 188 ? 26.720 -31.398 -43.427 1.00 89.69 188 ALA A O 1
ATOM 1501 N N . ARG A 1 189 ? 26.999 -30.805 -45.592 1.00 90.69 189 ARG A N 1
ATOM 1502 C CA . ARG A 1 189 ? 26.550 -32.088 -46.165 1.00 90.69 189 ARG A CA 1
ATOM 1503 C C . ARG A 1 189 ? 27.500 -33.230 -45.820 1.00 90.69 189 ARG A C 1
ATOM 1505 O O . ARG A 1 189 ? 27.035 -34.274 -45.375 1.00 90.69 189 ARG A O 1
ATOM 1512 N N . GLU A 1 190 ? 28.806 -33.019 -45.935 1.00 92.94 190 GLU A N 1
ATOM 1513 C CA . GLU A 1 190 ? 29.809 -34.034 -45.593 1.00 92.94 190 GLU A CA 1
ATOM 1514 C C . GLU A 1 190 ? 29.727 -34.434 -44.106 1.00 92.94 190 GLU A C 1
ATOM 1516 O O . GLU A 1 190 ? 29.712 -35.614 -43.744 1.00 92.94 190 GLU A O 1
ATOM 1521 N N . ILE A 1 191 ? 29.573 -33.447 -43.214 1.00 90.12 191 ILE A N 1
ATOM 1522 C CA . ILE A 1 191 ? 29.400 -33.693 -41.775 1.00 90.12 191 ILE A CA 1
ATOM 1523 C C . ILE A 1 191 ? 28.109 -34.479 -41.498 1.00 90.12 191 ILE A C 1
ATOM 1525 O O . ILE A 1 191 ? 28.115 -35.391 -40.663 1.00 90.12 191 ILE A O 1
ATOM 1529 N N . GLN A 1 192 ? 27.010 -34.132 -42.173 1.00 88.00 192 GLN A N 1
ATOM 1530 C CA . GLN A 1 192 ? 25.733 -34.850 -42.097 1.00 88.00 192 GLN A CA 1
ATOM 1531 C C . GLN A 1 192 ? 25.884 -36.306 -42.555 1.00 88.00 192 GLN A C 1
ATOM 1533 O O . GLN A 1 192 ? 25.450 -37.220 -41.853 1.00 88.00 192 GLN A O 1
ATOM 1538 N N . GLU A 1 193 ? 26.562 -36.547 -43.676 1.00 88.56 193 GLU A N 1
ATOM 1539 C CA . GLU A 1 193 ? 26.797 -37.891 -44.202 1.00 88.56 193 GLU A CA 1
ATOM 1540 C C . GLU A 1 193 ? 27.645 -38.738 -43.244 1.00 88.56 193 GLU A C 1
ATOM 1542 O O . GLU A 1 193 ? 27.291 -39.878 -42.930 1.00 88.56 193 GLU A O 1
ATOM 1547 N N . ARG A 1 194 ? 28.713 -38.160 -42.681 1.00 91.06 194 ARG A N 1
ATOM 1548 C CA . ARG A 1 194 ? 29.551 -38.827 -41.676 1.00 91.06 194 ARG A CA 1
ATOM 1549 C C . ARG A 1 194 ? 28.757 -39.190 -40.421 1.00 91.06 194 ARG A C 1
ATOM 1551 O O . ARG A 1 194 ? 28.934 -40.280 -39.880 1.00 91.06 194 ARG A O 1
ATOM 1558 N N . LYS A 1 195 ? 27.866 -38.306 -39.956 1.00 88.12 195 LYS A N 1
ATOM 1559 C CA . LYS A 1 195 ? 26.970 -38.596 -38.824 1.00 88.12 195 LYS A CA 1
ATOM 1560 C C . LYS A 1 195 ? 26.002 -39.734 -39.148 1.00 88.12 195 LYS A C 1
ATOM 1562 O O . LYS A 1 195 ? 25.894 -40.651 -38.342 1.00 88.12 195 LYS A O 1
ATOM 1567 N N . ARG A 1 196 ? 25.385 -39.731 -40.336 1.00 84.12 196 ARG A N 1
ATOM 1568 C CA . ARG A 1 196 ? 24.496 -40.817 -40.793 1.00 84.12 196 ARG A CA 1
ATOM 1569 C C . ARG A 1 196 ? 25.231 -42.152 -40.887 1.00 84.12 196 ARG A C 1
ATOM 1571 O O . ARG A 1 196 ? 24.689 -43.170 -40.478 1.00 84.12 196 ARG A O 1
ATOM 1578 N N . LYS A 1 197 ? 26.474 -42.162 -41.378 1.00 82.69 197 LYS A N 1
ATOM 1579 C CA . LYS A 1 197 ? 27.324 -43.366 -41.419 1.00 82.69 197 LYS A CA 1
ATOM 1580 C C . LYS A 1 197 ? 27.607 -43.917 -40.017 1.00 82.69 197 LYS A C 1
ATOM 1582 O O . LYS A 1 197 ? 27.542 -45.125 -39.825 1.00 82.69 197 LYS A O 1
ATOM 1587 N N . ARG A 1 198 ? 27.856 -43.043 -39.034 1.00 80.62 198 ARG A N 1
ATOM 1588 C CA . ARG A 1 198 ? 28.083 -43.435 -37.629 1.00 80.62 198 ARG A CA 1
ATOM 1589 C C . ARG A 1 198 ? 26.807 -43.883 -36.913 1.00 80.62 198 ARG A C 1
ATOM 1591 O O . ARG A 1 198 ? 26.894 -44.721 -36.028 1.00 80.62 198 ARG A O 1
ATOM 1598 N N . SER A 1 199 ? 25.644 -43.348 -37.287 1.00 75.62 199 SER A N 1
ATOM 1599 C CA . SER A 1 199 ? 24.358 -43.673 -36.658 1.00 75.62 199 SER A CA 1
ATOM 1600 C C . SER A 1 199 ? 23.638 -44.874 -37.281 1.00 75.62 199 SER A C 1
ATOM 1602 O O . SER A 1 199 ? 22.540 -45.199 -36.837 1.00 75.62 199 SER A O 1
ATOM 1604 N N . LYS A 1 200 ? 24.194 -45.527 -38.314 1.00 78.06 200 LYS A N 1
ATOM 1605 C CA . LYS A 1 200 ? 23.607 -46.757 -38.869 1.00 78.06 200 LYS A CA 1
ATOM 1606 C C . LYS A 1 200 ? 23.807 -47.913 -37.874 1.00 78.06 200 LYS A C 1
ATOM 1608 O O . LYS A 1 200 ? 24.955 -48.270 -37.604 1.00 78.06 200 LYS A O 1
ATOM 1613 N N . PRO A 1 201 ? 22.735 -48.530 -37.344 1.00 67.81 201 PRO A N 1
ATOM 1614 C CA . PRO A 1 201 ? 22.872 -49.683 -36.464 1.00 67.81 201 PRO A CA 1
ATOM 1615 C C . PRO A 1 201 ? 23.444 -50.873 -37.247 1.00 67.81 201 PRO A C 1
ATOM 1617 O O . PRO A 1 201 ? 22.971 -51.200 -38.339 1.00 67.81 201 PRO A O 1
ATOM 1620 N N . LYS A 1 202 ? 24.472 -51.535 -36.699 1.00 63.78 202 LYS A N 1
ATOM 1621 C CA . LYS A 1 202 ? 24.978 -52.799 -37.254 1.00 63.78 202 LYS A CA 1
ATOM 1622 C C . LYS A 1 202 ? 23.856 -53.837 -37.163 1.00 63.78 202 LYS A C 1
ATOM 1624 O O . LYS A 1 202 ? 23.409 -54.159 -36.064 1.00 63.78 202 LYS A O 1
ATOM 1629 N N . ARG A 1 203 ? 23.397 -54.362 -38.306 1.00 61.00 203 ARG A N 1
ATOM 1630 C CA . ARG A 1 203 ? 22.437 -55.478 -38.356 1.00 61.00 203 ARG A CA 1
ATOM 1631 C C . ARG A 1 203 ? 23.048 -56.658 -37.589 1.00 61.00 203 ARG A C 1
ATOM 1633 O O . ARG A 1 203 ? 23.997 -57.267 -38.075 1.00 61.00 203 ARG A O 1
ATOM 1640 N N . LYS A 1 204 ? 22.538 -56.973 -36.390 1.00 56.22 204 LYS A N 1
ATOM 1641 C CA . LYS A 1 204 ? 22.829 -58.249 -35.718 1.00 56.22 204 LYS A CA 1
ATOM 1642 C C . LYS A 1 204 ? 22.283 -59.353 -36.623 1.00 56.22 204 LYS A C 1
ATOM 1644 O O . LYS A 1 204 ? 21.070 -59.488 -36.769 1.00 56.22 204 LYS A O 1
ATOM 1649 N N . GLY A 1 205 ? 23.174 -60.094 -37.278 1.00 53.28 205 GLY A N 1
ATOM 1650 C CA . GLY A 1 205 ? 22.801 -61.278 -38.040 1.00 53.28 205 GLY A CA 1
ATOM 1651 C C . GLY A 1 205 ? 22.116 -62.279 -37.114 1.00 53.28 205 GLY A C 1
ATOM 1652 O O . GLY A 1 205 ? 22.715 -62.726 -36.137 1.00 53.28 205 GLY A O 1
ATOM 1653 N N . LYS A 1 206 ? 20.857 -62.616 -37.411 1.00 59.38 206 LYS A N 1
ATOM 1654 C CA . LYS A 1 206 ? 20.200 -63.821 -36.894 1.00 59.38 206 LYS A CA 1
ATOM 1655 C C . LYS A 1 206 ? 21.043 -65.017 -37.352 1.00 59.38 206 LYS A C 1
ATOM 1657 O O . LYS A 1 206 ? 20.935 -65.432 -38.501 1.00 59.38 206 LYS A O 1
ATOM 1662 N N . ARG A 1 207 ? 21.911 -65.548 -36.486 1.00 53.50 207 ARG A N 1
ATOM 1663 C CA . ARG A 1 207 ? 22.477 -66.889 -36.679 1.00 53.50 207 ARG A CA 1
ATOM 1664 C C . ARG A 1 207 ? 21.373 -67.883 -36.326 1.00 53.50 207 ARG A C 1
ATOM 1666 O O . ARG A 1 207 ? 20.824 -67.827 -35.230 1.00 53.50 207 ARG A O 1
ATOM 1673 N N . GLY A 1 208 ? 20.985 -68.674 -37.321 1.00 48.72 208 GLY A N 1
ATOM 1674 C CA . GLY A 1 208 ? 19.824 -69.554 -37.293 1.00 48.72 208 GLY A CA 1
ATOM 1675 C C . GLY A 1 208 ? 19.889 -70.620 -36.203 1.00 48.72 208 GLY A C 1
ATOM 1676 O O . GLY A 1 208 ? 20.946 -71.184 -35.931 1.00 48.72 208 GLY A O 1
ATOM 1677 N N . LYS A 1 209 ? 18.720 -70.901 -35.622 1.00 51.34 209 LYS A N 1
ATOM 1678 C CA . LYS A 1 209 ? 18.404 -72.179 -34.983 1.00 51.34 209 LYS A CA 1
ATOM 1679 C C . LYS A 1 209 ? 18.407 -73.244 -36.085 1.00 51.34 209 LYS A C 1
ATOM 1681 O O . LYS A 1 209 ? 17.626 -73.121 -37.026 1.00 51.34 209 LYS A O 1
ATOM 1686 N N . LYS A 1 210 ? 19.299 -74.229 -35.995 1.00 50.34 210 LYS A N 1
ATOM 1687 C CA . LYS A 1 210 ? 19.141 -75.509 -36.694 1.00 50.34 210 LYS A CA 1
ATOM 1688 C C . LYS A 1 210 ? 18.425 -76.462 -35.739 1.00 50.34 210 LYS A C 1
ATOM 1690 O O . LYS A 1 210 ? 18.781 -76.494 -34.561 1.00 50.34 210 LYS A O 1
ATOM 1695 N N . ASN A 1 211 ? 17.396 -77.116 -36.271 1.00 46.91 211 ASN A N 1
ATOM 1696 C CA . ASN A 1 211 ? 16.769 -78.303 -35.697 1.00 46.91 211 ASN A CA 1
ATOM 1697 C C . ASN A 1 211 ? 17.752 -79.473 -35.705 1.00 46.91 211 ASN A C 1
ATOM 1699 O O . ASN A 1 211 ? 18.648 -79.457 -36.586 1.00 46.91 211 ASN A O 1
#

Sequence (211 aa):
MELSKPEDIGSTFSKVVMGKRRKTFTLSELAEKKQKILLDKEHFIPYQPADVHTEEGLQVHNFQKEASVAGFDLTGDTEAIMKSAKVKKVWDKKKKKMVGVQGESKKNMIKSESGKWIPSSYKSGRYQKWMEKTKAAADDDAGSDDGEAGPPKPLKRQPKNERWAKHNLKLQMKKQVELKRPEQIAKAREIQERKRKRSKPKRKGKRGKKN